Protein AF-A0A0L0UY61-F1 (afdb_monomer_lite)

Foldseek 3Di:
DVVVVVVVVVVVVVVVLVVVPVVVLCLVLLDQPLDVVGDGDRDDPVRLQVLLVVLLVVCVVLLVLVQLVLCVLQVDNLCVVVVPPDDVLLVSLLSVLLVLQLVCLVNLPDPPDDSVLSNVSSVVSNVLSVCLQPLDPPDPDPDPVSVVSVVLSVVVVVCVVVVNPDGLVNSVVSVVVSCVVCLCSSPVDVVSSPDDCDPVVSSSSSSCSSVCVVVVSVVSVVVVVVVVVVVVVVVVD

pLDDT: mean 72.19, std 19.21, range [26.91, 94.88]

Sequence (237 aa):
GSTNKITKLIKTLHEVMTHMDWYRTNTLISGTFTAPDGNPKKLSSIQRNSLWLHKKKIFLNNVSTWYKYWKYQTGCDLEKFSTINLPPEFEEIFSLFVFYAEMIITVLGDPNEDHHEYVKKLKRAIELFEELVNHNSAGNSAENGKNEVGEMKAVLEENIRKGRAPRSEFLWRILQFWIGEERKNLWPNETVGRLNVNDHFKGLFNSIFSFSIENLTESYKSIMRERENLTTTRLKN

Secondary structure (DSSP, 8-state):
--HHHHHHHHHHHHHHHHSS-HHHHHHHHTT-EE-TT--EEPPPHHHHHHHHHHHHHHHHTTHHHHHHHHHHHH---TTHHHHS---HHHHHHHHHHHHHHHHHHHHHS-TT--HHHHHHHHHHHHHHHHHHHH--TT-----HHHHHHHHHHHHHHHHHHTT--S-HHHHHHHHHHHHHHTHHHH--SHHHHT----HHHHHHHHHHHHHHHHHHHHHHHHHHHHHHHHHHHHT--

Organism: NCBI:txid1165861

Radius of gyration: 19.23 Å; chains: 1; bounding box: 60×46×51 Å

Structure (mmCIF, N/CA/C/O backbone):
data_AF-A0A0L0UY61-F1
#
_entry.id   AF-A0A0L0UY61-F1
#
loop_
_atom_site.group_PDB
_atom_site.id
_atom_site.type_symbol
_atom_site.label_atom_id
_atom_site.label_alt_id
_atom_site.label_comp_id
_atom_site.label_asym_id
_atom_site.label_entity_id
_atom_site.label_seq_id
_atom_site.pdbx_PDB_ins_code
_atom_site.Cartn_x
_atom_site.Cartn_y
_atom_site.Cartn_z
_atom_site.occupancy
_atom_site.B_iso_or_equiv
_atom_site.auth_seq_id
_atom_site.auth_comp_id
_atom_site.auth_asym_id
_atom_site.auth_atom_id
_atom_site.pdbx_PDB_model_num
ATOM 1 N N . GLY A 1 1 ? -19.469 -23.382 -5.639 1.00 34.94 1 GLY A N 1
ATOM 2 C CA . GLY A 1 1 ? -18.676 -23.331 -6.888 1.00 34.94 1 GLY A CA 1
ATOM 3 C C . GLY A 1 1 ? -17.733 -22.133 -7.040 1.00 34.94 1 GLY A C 1
ATOM 4 O O . GLY A 1 1 ? -16.878 -22.195 -7.910 1.00 34.94 1 GLY A O 1
ATOM 5 N N . SER A 1 2 ? -17.839 -21.062 -6.234 1.00 31.17 2 SER A N 1
ATOM 6 C CA . SER A 1 2 ? -16.981 -19.858 -6.350 1.00 31.17 2 SER A CA 1
ATOM 7 C C . SER A 1 2 ? -15.769 -19.861 -5.405 1.00 31.17 2 SER A C 1
ATOM 9 O O . SER A 1 2 ? -14.739 -19.273 -5.718 1.00 31.17 2 SER A O 1
ATOM 11 N N . THR A 1 3 ? -15.869 -20.569 -4.278 1.00 26.91 3 THR A N 1
ATOM 12 C CA . THR A 1 3 ? -14.793 -20.756 -3.293 1.00 26.91 3 THR A CA 1
ATOM 13 C C . THR A 1 3 ? -13.602 -21.500 -3.894 1.00 26.91 3 THR A C 1
ATOM 15 O O . THR A 1 3 ? -12.483 -21.029 -3.775 1.00 26.91 3 THR A O 1
ATOM 18 N N . ASN A 1 4 ? -13.836 -22.543 -4.698 1.00 31.92 4 ASN A N 1
ATOM 19 C CA . ASN A 1 4 ? -12.766 -23.308 -5.356 1.00 31.92 4 ASN A CA 1
ATOM 20 C C . ASN A 1 4 ? -11.892 -22.488 -6.327 1.00 31.92 4 ASN A C 1
ATOM 22 O O . ASN A 1 4 ? -10.734 -22.833 -6.533 1.00 31.92 4 ASN A O 1
ATOM 26 N N . LYS A 1 5 ? -12.412 -21.405 -6.926 1.00 33.97 5 LYS A N 1
ATOM 27 C CA . LYS A 1 5 ? -11.630 -20.541 -7.832 1.00 33.97 5 LYS A CA 1
ATOM 28 C C . LYS A 1 5 ? -10.788 -19.518 -7.071 1.00 33.97 5 LYS A C 1
ATOM 30 O O . LYS A 1 5 ? -9.660 -19.264 -7.469 1.00 33.97 5 LYS A O 1
ATOM 35 N N . ILE A 1 6 ? -11.306 -18.988 -5.962 1.00 33.56 6 ILE A N 1
ATOM 36 C CA . ILE A 1 6 ? -10.569 -18.074 -5.077 1.00 33.56 6 ILE A CA 1
ATOM 37 C C . ILE A 1 6 ? -9.485 -18.842 -4.322 1.00 33.56 6 ILE A C 1
ATOM 39 O O . ILE A 1 6 ? -8.351 -18.392 -4.289 1.00 33.56 6 ILE A O 1
ATOM 43 N N . THR 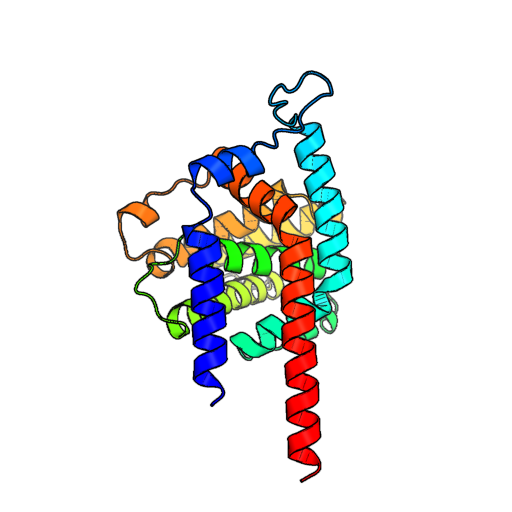A 1 7 ? -9.781 -20.043 -3.817 1.00 34.97 7 THR A N 1
ATOM 44 C CA . THR A 1 7 ? -8.771 -20.920 -3.211 1.00 34.97 7 THR A CA 1
ATOM 45 C C . THR A 1 7 ? -7.706 -21.316 -4.227 1.00 34.97 7 THR A C 1
ATOM 47 O O . THR A 1 7 ? -6.536 -21.346 -3.881 1.00 34.97 7 THR A O 1
ATOM 50 N N . LYS A 1 8 ? -8.071 -21.546 -5.497 1.00 35.62 8 LYS A N 1
ATOM 51 C CA . LYS A 1 8 ? -7.100 -21.798 -6.570 1.00 35.62 8 LYS A CA 1
ATOM 52 C C . LYS A 1 8 ? -6.270 -20.558 -6.902 1.00 35.62 8 LYS A C 1
ATOM 54 O O . LYS A 1 8 ? -5.081 -20.707 -7.094 1.00 35.62 8 LYS A O 1
ATOM 59 N N . LEU A 1 9 ? -6.847 -19.355 -6.899 1.00 36.81 9 LEU A N 1
ATOM 60 C CA . LEU A 1 9 ? -6.116 -18.101 -7.112 1.00 36.81 9 LEU A CA 1
ATOM 61 C C . LEU A 1 9 ? -5.176 -17.775 -5.944 1.00 36.81 9 LEU A C 1
ATOM 63 O O . LEU A 1 9 ? -4.038 -17.413 -6.187 1.00 36.81 9 LEU A O 1
ATOM 67 N N . ILE A 1 10 ? -5.617 -17.953 -4.697 1.00 39.00 10 ILE A N 1
ATOM 68 C CA . ILE A 1 10 ? -4.782 -17.815 -3.495 1.00 39.00 10 ILE A CA 1
ATOM 69 C C . ILE A 1 10 ? -3.687 -18.871 -3.511 1.00 39.00 10 ILE A C 1
ATOM 71 O O . ILE A 1 10 ? -2.545 -18.548 -3.236 1.00 39.00 10 ILE A O 1
ATOM 75 N N . LYS A 1 11 ? -4.002 -20.109 -3.901 1.00 38.75 11 LYS A N 1
ATOM 76 C CA . LYS A 1 11 ? -3.010 -21.170 -4.058 1.00 38.75 11 LYS A CA 1
ATOM 77 C C . LYS A 1 11 ? -2.042 -20.871 -5.197 1.00 38.75 11 LYS A C 1
ATOM 79 O O . LYS A 1 11 ? -0.869 -21.111 -5.019 1.00 38.75 11 LYS A O 1
ATOM 84 N N . THR A 1 12 ? -2.485 -20.279 -6.304 1.00 39.22 12 THR A N 1
ATOM 85 C CA . THR A 1 12 ? -1.622 -19.845 -7.411 1.00 39.22 12 THR A CA 1
ATOM 86 C C . THR A 1 12 ? -0.800 -18.614 -7.044 1.00 39.22 12 THR A C 1
ATOM 88 O O . THR A 1 12 ? 0.350 -18.543 -7.435 1.00 39.22 12 THR A O 1
ATOM 91 N N . LEU A 1 13 ? -1.321 -17.666 -6.264 1.00 39.75 13 LEU A N 1
ATOM 92 C CA . LEU A 1 13 ? -0.556 -16.533 -5.735 1.00 39.75 13 LEU A CA 1
ATOM 93 C C . LEU A 1 13 ? 0.450 -17.012 -4.691 1.00 39.75 13 LEU A C 1
ATOM 95 O O . LEU A 1 13 ? 1.603 -16.616 -4.744 1.00 39.75 13 LEU A O 1
ATOM 99 N N . HIS A 1 14 ? 0.052 -17.935 -3.820 1.00 38.44 14 HIS A N 1
ATOM 100 C CA . HIS A 1 14 ? 0.923 -18.607 -2.868 1.00 38.44 14 HIS A CA 1
ATOM 101 C C . HIS A 1 14 ? 1.969 -19.461 -3.587 1.00 38.44 14 HIS A C 1
ATOM 103 O O . HIS A 1 14 ? 3.126 -19.385 -3.220 1.00 38.44 14 HIS A O 1
ATOM 109 N N . GLU A 1 15 ? 1.626 -20.195 -4.648 1.00 38.41 15 GLU A N 1
ATOM 110 C CA . GLU A 1 15 ? 2.542 -20.961 -5.511 1.00 38.41 15 GLU A CA 1
ATOM 111 C C . GLU A 1 15 ? 3.462 -20.026 -6.301 1.00 38.41 15 GLU A C 1
ATOM 113 O O . GLU A 1 15 ? 4.643 -20.303 -6.403 1.00 38.41 15 GLU A O 1
ATOM 118 N N . VAL A 1 16 ? 2.987 -18.885 -6.804 1.00 39.12 16 VAL A N 1
ATOM 119 C CA . VAL A 1 16 ? 3.812 -17.861 -7.474 1.00 39.12 16 VAL A CA 1
ATOM 120 C C . VAL A 1 16 ? 4.735 -17.159 -6.476 1.00 39.12 16 VAL A C 1
ATOM 122 O O . VAL A 1 16 ? 5.860 -16.815 -6.825 1.00 39.12 16 VAL A O 1
ATOM 125 N N . MET A 1 17 ? 4.304 -16.987 -5.227 1.00 39.25 17 MET A N 1
ATOM 126 C CA . MET A 1 17 ? 5.094 -16.392 -4.148 1.00 39.25 17 MET A CA 1
ATOM 127 C C . MET A 1 17 ? 6.048 -17.381 -3.468 1.00 39.25 17 MET A C 1
ATOM 129 O O . MET A 1 17 ? 7.098 -16.970 -2.992 1.00 39.25 17 MET A O 1
ATOM 133 N N . THR A 1 18 ? 5.734 -18.677 -3.461 1.00 39.06 18 THR A N 1
ATOM 134 C CA . THR A 1 18 ? 6.613 -19.753 -2.966 1.00 39.06 18 THR A CA 1
ATOM 135 C C . THR A 1 18 ? 7.555 -20.268 -4.058 1.00 39.06 18 THR A C 1
ATOM 137 O O . THR A 1 18 ? 8.676 -20.661 -3.749 1.00 39.06 18 THR A O 1
ATOM 140 N N . HIS A 1 19 ? 7.169 -20.185 -5.339 1.00 35.56 19 HIS A N 1
ATOM 141 C CA . HIS A 1 19 ? 8.063 -20.331 -6.498 1.00 35.56 19 HIS A CA 1
ATOM 142 C C . HIS A 1 19 ? 8.787 -19.039 -6.882 1.00 35.56 19 HIS A C 1
ATOM 144 O O . HIS A 1 19 ? 9.680 -19.084 -7.737 1.00 35.56 19 HIS A O 1
ATOM 150 N N . MET A 1 20 ? 8.496 -17.914 -6.219 1.00 39.69 20 MET A N 1
ATOM 151 C CA . MET A 1 20 ? 9.481 -16.851 -6.031 1.00 39.69 20 MET A CA 1
ATOM 152 C C . MET A 1 20 ? 10.567 -17.405 -5.108 1.00 39.69 20 MET A C 1
ATOM 154 O O . MET A 1 20 ? 10.707 -17.031 -3.949 1.00 39.69 20 MET A O 1
ATOM 158 N N . ASP A 1 21 ? 11.338 -18.343 -5.657 1.00 37.66 21 ASP A N 1
ATOM 159 C CA . ASP A 1 21 ? 12.593 -18.823 -5.121 1.00 37.66 21 ASP A CA 1
ATOM 160 C C . ASP A 1 21 ? 13.368 -17.566 -4.744 1.00 37.66 21 ASP A C 1
ATOM 162 O O . ASP A 1 21 ? 13.689 -16.744 -5.599 1.00 37.66 21 ASP A O 1
ATOM 166 N N . TRP A 1 22 ? 13.509 -17.314 -3.445 1.00 39.31 22 TRP A N 1
ATOM 167 C CA . TRP A 1 22 ? 13.994 -16.039 -2.924 1.00 39.31 22 TRP A CA 1
ATOM 168 C C . TRP A 1 22 ? 15.368 -15.688 -3.507 1.00 39.31 22 TRP A C 1
ATOM 170 O O . TRP A 1 22 ? 15.691 -14.513 -3.668 1.00 39.31 22 TRP A O 1
ATOM 180 N N . TYR A 1 23 ? 16.135 -16.702 -3.926 1.00 33.50 23 TYR A N 1
ATOM 181 C CA . TYR A 1 23 ? 17.361 -16.556 -4.702 1.00 33.50 23 TYR A CA 1
ATOM 182 C C . TYR A 1 23 ? 17.103 -16.090 -6.141 1.00 33.50 23 TYR A C 1
ATOM 184 O O . TYR A 1 23 ? 17.683 -15.088 -6.559 1.00 33.50 23 TYR A O 1
ATOM 192 N N . ARG A 1 24 ? 16.198 -16.726 -6.897 1.00 33.00 24 ARG A N 1
ATOM 193 C CA . ARG A 1 24 ? 15.760 -16.247 -8.229 1.00 33.00 24 ARG A CA 1
ATOM 194 C C . ARG A 1 24 ? 15.078 -14.891 -8.180 1.00 33.00 24 ARG A C 1
ATOM 196 O O . ARG A 1 24 ? 15.260 -14.100 -9.092 1.00 33.00 24 ARG A O 1
ATOM 203 N N . THR A 1 25 ? 14.341 -14.607 -7.121 1.00 38.50 25 THR A N 1
ATOM 204 C CA . THR A 1 25 ? 13.632 -13.352 -6.899 1.00 38.50 25 THR A CA 1
ATOM 205 C C . THR A 1 25 ? 14.628 -12.273 -6.536 1.00 38.50 25 THR A C 1
ATOM 207 O O . THR A 1 25 ? 14.562 -11.227 -7.149 1.00 38.50 25 THR A O 1
ATOM 210 N N . ASN A 1 26 ? 15.641 -12.536 -5.699 1.00 36.00 26 ASN A N 1
ATOM 211 C CA . ASN A 1 26 ? 16.799 -11.648 -5.561 1.00 36.00 26 ASN A CA 1
ATOM 212 C C . ASN A 1 26 ? 17.557 -11.482 -6.880 1.00 36.00 26 ASN A C 1
ATOM 214 O O . ASN A 1 26 ? 18.034 -10.388 -7.135 1.00 36.00 26 ASN A O 1
ATOM 218 N N . THR A 1 27 ? 17.653 -12.504 -7.735 1.00 34.62 27 THR A N 1
ATOM 219 C CA . THR A 1 27 ? 18.316 -12.428 -9.056 1.00 34.62 27 THR A CA 1
ATOM 220 C C . THR A 1 27 ? 17.493 -11.606 -10.071 1.00 34.62 27 THR A C 1
ATOM 222 O O . THR A 1 27 ? 18.047 -10.828 -10.842 1.00 34.62 27 THR A O 1
ATOM 225 N N . LEU A 1 28 ? 16.160 -11.694 -10.010 1.00 35.38 28 LEU A N 1
ATOM 226 C CA . LEU A 1 28 ? 15.192 -10.916 -10.796 1.00 35.38 28 LEU A CA 1
ATOM 227 C C . LEU A 1 28 ? 15.060 -9.469 -10.280 1.00 35.38 28 LEU A C 1
ATOM 229 O O . LEU A 1 28 ? 15.050 -8.534 -11.072 1.00 35.38 28 LEU A O 1
ATOM 233 N N . ILE A 1 29 ? 15.042 -9.269 -8.958 1.00 39.22 29 ILE A N 1
ATOM 234 C CA . ILE A 1 29 ? 14.994 -7.978 -8.242 1.00 39.22 29 ILE A CA 1
ATOM 235 C C . ILE A 1 29 ? 16.327 -7.231 -8.333 1.00 39.22 29 ILE A C 1
ATOM 237 O O . ILE A 1 29 ? 16.344 -6.009 -8.476 1.00 39.22 29 ILE A O 1
ATOM 241 N N . SER A 1 30 ? 17.457 -7.940 -8.298 1.00 36.44 30 SER A N 1
ATOM 242 C CA . SER A 1 30 ? 18.767 -7.349 -8.604 1.00 36.44 30 SER A CA 1
ATOM 243 C C . SER A 1 30 ? 18.955 -7.067 -10.093 1.00 36.44 30 SER A C 1
ATOM 245 O O . SER A 1 30 ? 19.938 -6.414 -10.444 1.00 36.44 30 SER A O 1
ATOM 247 N N . GLY A 1 31 ? 17.987 -7.461 -10.931 1.00 37.81 31 GLY A N 1
ATOM 248 C CA . GLY A 1 31 ? 17.925 -7.126 -12.339 1.00 37.81 31 GLY A CA 1
ATOM 249 C C . GLY A 1 31 ? 19.197 -7.543 -13.047 1.00 37.81 31 GLY A C 1
ATOM 250 O O . GLY A 1 31 ? 20.037 -6.704 -13.350 1.00 37.81 31 GLY A O 1
ATOM 251 N N . THR A 1 32 ? 19.336 -8.823 -13.372 1.00 36.47 32 THR A N 1
ATOM 252 C CA . THR A 1 32 ? 20.222 -9.191 -14.473 1.00 36.47 32 THR A CA 1
ATOM 253 C C . THR A 1 32 ? 19.561 -8.735 -15.771 1.00 36.47 32 THR A C 1
ATOM 255 O O . THR A 1 32 ? 18.896 -9.509 -16.453 1.00 36.47 32 THR A O 1
ATOM 258 N N . PHE A 1 33 ? 19.732 -7.460 -16.125 1.00 43.19 33 PHE A N 1
ATOM 259 C CA . PHE A 1 33 ? 19.830 -7.136 -17.540 1.00 43.19 33 PHE A CA 1
ATOM 260 C C . PHE A 1 33 ? 21.052 -7.906 -18.028 1.00 43.19 33 PHE A C 1
ATOM 262 O O . PHE A 1 33 ? 22.174 -7.592 -17.624 1.00 43.19 33 PHE A O 1
ATOM 269 N N . THR A 1 34 ? 20.840 -8.953 -18.822 1.00 38.16 34 THR A N 1
ATOM 270 C CA . THR A 1 34 ? 21.918 -9.501 -19.632 1.00 38.16 34 THR A CA 1
ATOM 271 C C . THR A 1 34 ? 22.330 -8.379 -20.571 1.00 38.16 34 THR A C 1
ATOM 273 O O . THR A 1 34 ? 21.578 -7.964 -21.455 1.00 38.16 34 THR A O 1
ATOM 276 N N . ALA A 1 35 ? 23.513 -7.814 -20.336 1.00 39.62 35 ALA A N 1
ATOM 277 C CA . ALA A 1 35 ? 24.175 -7.059 -21.382 1.00 39.62 35 ALA A CA 1
ATOM 278 C C . ALA A 1 35 ? 24.390 -8.000 -22.592 1.00 39.62 35 ALA A C 1
ATOM 280 O O . ALA A 1 35 ? 24.260 -9.221 -22.454 1.00 39.62 35 ALA A O 1
ATOM 281 N N . PRO A 1 36 ? 24.692 -7.477 -23.791 1.00 43.59 36 PRO A N 1
ATOM 282 C CA . PRO A 1 36 ? 24.950 -8.314 -24.968 1.00 43.59 36 PRO A CA 1
ATOM 283 C C . PRO A 1 36 ? 26.030 -9.394 -24.748 1.00 43.59 36 PRO A C 1
ATOM 285 O O . PRO A 1 36 ? 26.122 -10.332 -25.529 1.00 43.59 36 PRO A O 1
ATOM 288 N N . ASP A 1 37 ? 26.827 -9.262 -23.683 1.00 49.84 37 ASP A N 1
ATOM 289 C CA . ASP A 1 37 ? 27.880 -10.174 -23.236 1.00 49.84 37 ASP A CA 1
ATOM 290 C C . ASP A 1 37 ? 27.417 -11.263 -22.238 1.00 49.84 37 ASP A C 1
ATOM 292 O O . ASP A 1 37 ? 28.227 -12.085 -21.818 1.00 49.84 37 ASP A O 1
ATOM 296 N N . GLY A 1 38 ? 26.138 -11.286 -21.845 1.00 43.28 38 GLY A N 1
ATOM 297 C CA . GLY A 1 38 ? 25.562 -12.302 -20.958 1.00 43.28 38 GLY A CA 1
ATOM 298 C C . GLY A 1 38 ? 25.811 -12.101 -19.457 1.00 43.28 38 GLY A C 1
ATOM 299 O O . GLY A 1 38 ? 25.374 -12.940 -18.669 1.00 43.28 38 GLY A O 1
ATOM 300 N N . ASN A 1 39 ? 26.449 -11.004 -19.026 1.00 42.81 39 ASN A N 1
ATOM 301 C CA . ASN A 1 39 ? 26.757 -10.795 -17.608 1.00 42.81 39 ASN A CA 1
ATOM 302 C C . ASN A 1 39 ? 25.619 -10.098 -16.823 1.00 42.81 39 ASN A C 1
ATOM 304 O O . ASN A 1 39 ? 25.061 -9.102 -17.295 1.00 42.81 39 ASN A O 1
ATOM 308 N N . PRO A 1 40 ? 25.310 -10.553 -15.587 1.00 48.94 40 PRO A N 1
ATOM 309 C CA . PRO A 1 40 ? 24.427 -9.882 -14.628 1.00 48.94 40 PRO A CA 1
ATOM 310 C C . PRO A 1 40 ? 24.810 -8.419 -14.349 1.00 48.94 40 PRO A C 1
ATOM 312 O O . PRO A 1 40 ? 25.681 -8.148 -13.519 1.00 48.94 40 PRO A O 1
ATOM 315 N N . LYS A 1 41 ? 24.148 -7.438 -14.977 1.00 52.72 41 LYS A N 1
ATOM 316 C CA . LYS A 1 41 ? 24.414 -6.024 -14.667 1.00 52.72 41 LYS A CA 1
ATOM 317 C C . LYS A 1 41 ? 23.460 -5.491 -13.600 1.00 52.72 41 LYS A C 1
ATOM 319 O O . LYS A 1 41 ? 22.360 -5.049 -13.911 1.00 52.72 41 LYS A O 1
ATOM 324 N N . LYS A 1 42 ? 23.921 -5.476 -12.345 1.00 60.12 42 LYS A N 1
ATOM 325 C CA . LYS A 1 42 ? 23.204 -4.869 -11.210 1.00 60.12 42 LYS A CA 1
ATOM 326 C C . LYS A 1 42 ? 22.810 -3.424 -11.538 1.00 60.12 42 LYS A C 1
ATOM 328 O O . LYS A 1 42 ? 23.677 -2.600 -11.839 1.00 60.12 42 LYS A O 1
ATOM 333 N N . LEU A 1 43 ? 21.517 -3.107 -11.445 1.00 65.06 43 LEU A N 1
ATOM 334 C CA . LEU A 1 43 ? 21.021 -1.747 -11.673 1.00 65.06 43 LEU A CA 1
ATOM 335 C C . LEU A 1 43 ? 21.655 -0.760 -10.683 1.00 65.06 43 LEU A C 1
ATOM 337 O O . LEU A 1 43 ? 21.691 -0.996 -9.469 1.00 65.06 43 LEU A O 1
ATOM 341 N N . SER A 1 44 ? 22.113 0.382 -11.193 1.00 75.69 44 SER A N 1
ATOM 342 C CA . SER A 1 44 ? 22.594 1.478 -10.353 1.00 75.69 44 SER A CA 1
ATOM 343 C C . SER A 1 44 ? 21.451 2.078 -9.524 1.00 75.69 44 SER A C 1
ATOM 345 O O . SER A 1 44 ? 20.268 1.906 -9.829 1.00 75.69 44 SER A O 1
ATOM 347 N N . SER A 1 45 ? 21.786 2.826 -8.467 1.00 70.00 45 SER A N 1
ATOM 348 C CA . SER A 1 45 ? 20.779 3.533 -7.657 1.00 70.00 45 SER A CA 1
ATOM 349 C C . SER A 1 45 ? 19.888 4.451 -8.509 1.00 70.00 45 SER A C 1
ATOM 351 O O . SER A 1 45 ? 18.668 4.452 -8.361 1.00 70.00 45 SER A O 1
ATOM 353 N N . ILE A 1 46 ? 20.490 5.148 -9.477 1.00 77.00 46 ILE A N 1
ATOM 354 C CA . ILE A 1 46 ? 19.794 6.047 -10.407 1.00 77.00 46 ILE A CA 1
ATOM 355 C C . ILE A 1 46 ? 18.803 5.268 -11.276 1.00 77.00 46 ILE A C 1
ATOM 357 O O . ILE A 1 46 ? 17.653 5.678 -11.417 1.00 77.00 46 ILE A O 1
ATOM 361 N N . GLN A 1 47 ? 19.224 4.125 -11.825 1.00 78.75 47 GLN A N 1
ATOM 362 C CA . GLN A 1 47 ? 18.361 3.293 -12.666 1.00 78.75 47 GLN A CA 1
ATOM 363 C C . GLN A 1 47 ? 17.191 2.706 -11.873 1.00 78.75 47 GLN A C 1
ATOM 365 O O . GLN A 1 47 ? 16.063 2.733 -12.355 1.00 78.75 47 GLN A O 1
ATOM 370 N N . ARG A 1 48 ? 17.432 2.236 -10.642 1.00 76.69 48 ARG A N 1
ATOM 371 C CA . ARG A 1 48 ? 16.364 1.735 -9.761 1.00 76.69 48 ARG A CA 1
ATOM 372 C C . ARG A 1 48 ? 15.352 2.824 -9.423 1.00 76.69 48 ARG A C 1
ATOM 374 O O . ARG A 1 48 ? 14.155 2.574 -9.491 1.00 76.69 48 ARG A O 1
ATOM 381 N N . ASN A 1 49 ? 15.816 4.037 -9.121 1.00 81.69 49 ASN A N 1
ATOM 382 C CA . ASN A 1 49 ? 14.923 5.162 -8.857 1.00 81.69 49 ASN A CA 1
ATOM 383 C C . ASN A 1 49 ? 14.121 5.570 -10.105 1.00 81.69 49 ASN A C 1
ATOM 385 O O . ASN A 1 49 ? 12.920 5.807 -10.022 1.00 81.69 49 ASN A O 1
ATOM 389 N N . SER A 1 50 ? 14.760 5.605 -11.278 1.00 85.56 50 SER A N 1
ATOM 390 C CA . SER A 1 50 ? 14.081 5.890 -12.548 1.00 85.56 50 SER A CA 1
ATOM 391 C C . SER A 1 50 ? 13.009 4.844 -12.871 1.00 85.56 50 SER A C 1
ATOM 393 O O . SER A 1 50 ? 11.886 5.207 -13.225 1.00 85.56 50 SER A O 1
ATOM 395 N N . LEU A 1 51 ? 13.319 3.560 -12.670 1.00 87.44 51 LEU A N 1
ATOM 396 C CA . LEU A 1 51 ? 12.359 2.473 -12.827 1.00 87.44 51 LEU A CA 1
ATOM 397 C C . LEU A 1 51 ? 11.190 2.622 -11.848 1.00 87.44 51 LEU A C 1
ATOM 399 O O . LEU A 1 51 ? 10.039 2.551 -12.269 1.00 87.44 51 LEU A O 1
ATOM 403 N N . TRP A 1 52 ? 11.467 2.898 -10.572 1.00 89.19 52 TRP A N 1
ATOM 404 C CA . TRP A 1 52 ? 10.427 3.114 -9.568 1.00 89.19 52 TRP A CA 1
ATOM 405 C C . TRP A 1 52 ? 9.497 4.273 -9.945 1.00 89.19 52 TRP A C 1
ATOM 407 O O . TRP A 1 52 ? 8.281 4.121 -9.883 1.00 89.19 52 TRP A O 1
ATOM 417 N N . LEU A 1 53 ? 10.038 5.404 -10.413 1.00 90.38 53 LEU A N 1
ATOM 418 C CA . LEU A 1 53 ? 9.239 6.551 -10.868 1.00 90.38 53 LEU A CA 1
ATOM 419 C C . LEU A 1 53 ? 8.360 6.209 -12.077 1.00 90.38 53 LEU A C 1
ATOM 421 O O . LEU A 1 53 ? 7.197 6.612 -12.133 1.00 90.38 53 LEU A O 1
ATOM 425 N N . HIS A 1 54 ? 8.895 5.449 -13.033 1.00 91.50 54 HIS A N 1
ATOM 426 C CA . HIS A 1 54 ? 8.130 4.980 -14.184 1.00 91.50 54 HIS A CA 1
ATOM 427 C C . HIS A 1 54 ? 6.978 4.060 -13.755 1.00 91.50 54 HIS A C 1
ATOM 429 O O . HIS A 1 54 ? 5.829 4.266 -14.148 1.00 91.50 54 HIS A O 1
ATOM 435 N N . LYS A 1 55 ? 7.266 3.093 -12.882 1.00 91.62 55 LYS A N 1
ATOM 436 C CA . LYS A 1 55 ? 6.296 2.115 -12.377 1.00 91.62 55 LYS A CA 1
ATOM 437 C C . LYS A 1 55 ? 5.259 2.756 -11.449 1.00 91.62 55 LYS A C 1
ATOM 439 O O . LYS A 1 55 ? 4.085 2.407 -11.531 1.00 91.62 55 LYS A O 1
ATOM 444 N N . LYS A 1 56 ? 5.644 3.782 -10.679 1.00 93.69 56 LYS A N 1
ATOM 445 C CA . LYS A 1 56 ? 4.728 4.667 -9.938 1.00 93.69 56 LYS A CA 1
ATOM 446 C C . LYS A 1 56 ? 3.687 5.281 -10.868 1.00 93.69 56 LYS A C 1
ATOM 448 O O . LYS A 1 56 ? 2.499 5.212 -10.578 1.00 93.69 56 LYS A O 1
ATOM 453 N N . LYS A 1 57 ? 4.111 5.858 -11.997 1.00 93.25 57 LYS A N 1
ATOM 454 C CA . LYS A 1 57 ? 3.181 6.467 -12.960 1.00 93.25 57 LYS A CA 1
ATOM 455 C C . LYS A 1 57 ? 2.180 5.444 -13.500 1.00 93.25 57 LYS A C 1
ATOM 457 O O . LYS A 1 57 ? 0.996 5.740 -13.610 1.00 93.25 57 LYS A O 1
ATOM 462 N N . ILE A 1 58 ? 2.647 4.236 -13.809 1.00 93.25 58 ILE A N 1
ATOM 463 C CA . ILE A 1 58 ? 1.783 3.156 -14.298 1.00 93.25 58 ILE A CA 1
ATOM 464 C C . ILE A 1 58 ? 0.776 2.726 -13.233 1.00 93.25 58 ILE A C 1
ATOM 466 O O . ILE A 1 58 ? -0.402 2.578 -13.549 1.00 93.25 58 ILE A O 1
ATOM 470 N N . PHE A 1 59 ? 1.212 2.578 -11.982 1.00 94.50 59 PHE A N 1
ATOM 471 C CA . PHE A 1 59 ? 0.321 2.296 -10.861 1.00 94.50 59 PHE A CA 1
ATOM 472 C C . PHE A 1 59 ? -0.778 3.352 -10.722 1.00 94.50 59 PHE A C 1
ATOM 474 O O . PHE A 1 59 ? -1.956 3.008 -10.748 1.00 94.50 59 PHE A O 1
ATOM 481 N N . LEU A 1 60 ? -0.396 4.631 -10.643 1.00 92.81 60 LEU A N 1
ATOM 482 C CA . LEU A 1 60 ? -1.333 5.738 -10.440 1.00 92.81 60 LEU A CA 1
ATOM 483 C C . LEU A 1 60 ? -2.343 5.852 -11.590 1.00 92.81 60 LEU A C 1
ATOM 485 O O . LEU A 1 60 ? -3.533 6.015 -11.347 1.00 92.81 60 LEU A O 1
ATOM 489 N N . ASN A 1 61 ? -1.912 5.631 -12.836 1.00 94.06 61 ASN A N 1
ATOM 490 C CA . ASN A 1 61 ? -2.812 5.582 -13.996 1.00 94.06 61 ASN A CA 1
ATOM 491 C C . ASN A 1 61 ? -3.858 4.451 -13.927 1.00 94.06 61 ASN A C 1
ATOM 493 O O . ASN A 1 61 ? -4.815 4.454 -14.697 1.00 94.06 61 ASN A O 1
ATOM 497 N N . ASN A 1 62 ? -3.665 3.462 -13.053 1.00 93.62 62 ASN A N 1
ATOM 498 C CA . ASN A 1 62 ? -4.553 2.314 -12.884 1.00 93.62 62 ASN A CA 1
ATOM 499 C C . ASN A 1 62 ? -5.116 2.207 -11.456 1.00 93.62 62 ASN A C 1
ATOM 501 O O . ASN A 1 62 ? -5.685 1.172 -11.102 1.00 93.62 62 ASN A O 1
ATOM 505 N N . VAL A 1 63 ? -4.981 3.257 -10.640 1.00 92.31 63 VAL A N 1
ATOM 506 C CA . VAL A 1 63 ? -5.309 3.227 -9.206 1.00 92.31 63 VAL A CA 1
ATOM 507 C C . VAL A 1 63 ? -6.775 2.893 -8.928 1.00 92.31 63 VAL A C 1
ATOM 509 O O . VAL A 1 63 ? -7.072 2.182 -7.975 1.00 92.31 63 VAL A O 1
ATOM 512 N N . SER A 1 64 ? -7.695 3.280 -9.813 1.00 90.62 64 SER A N 1
ATOM 513 C CA . SER A 1 64 ? -9.120 2.942 -9.688 1.00 90.62 64 SER A CA 1
ATOM 514 C C . SER A 1 64 ? -9.374 1.430 -9.673 1.00 90.62 64 SER A C 1
ATOM 516 O O . SER A 1 64 ? -10.250 0.948 -8.958 1.00 90.62 64 SER A O 1
ATOM 518 N N . THR A 1 65 ? -8.574 0.645 -10.406 1.00 90.69 65 THR A N 1
ATOM 519 C CA . THR A 1 65 ? -8.652 -0.826 -10.349 1.00 90.69 65 THR A CA 1
ATOM 520 C C . THR A 1 65 ? -8.275 -1.329 -8.958 1.00 90.69 65 THR A C 1
ATOM 522 O O . THR A 1 65 ? -8.932 -2.221 -8.421 1.00 90.69 65 THR A O 1
ATOM 525 N N . TRP A 1 66 ? -7.239 -0.735 -8.368 1.00 92.62 66 TRP A N 1
ATOM 526 C CA . TRP A 1 66 ? -6.764 -1.069 -7.030 1.00 92.62 66 TRP A CA 1
ATOM 527 C C . TRP A 1 66 ? -7.769 -0.670 -5.954 1.00 92.62 66 TRP A C 1
ATOM 529 O O . TRP A 1 66 ? -8.066 -1.479 -5.083 1.00 92.62 66 TRP A O 1
ATOM 539 N N . TYR A 1 67 ? -8.387 0.507 -6.058 1.00 92.56 67 TYR A N 1
ATOM 540 C CA . TYR A 1 67 ? -9.438 0.938 -5.134 1.00 92.56 67 TYR A CA 1
ATOM 541 C C . TYR A 1 67 ? -10.654 0.013 -5.178 1.00 92.56 67 TYR A C 1
ATOM 543 O O . TYR A 1 67 ? -11.134 -0.411 -4.127 1.00 92.56 67 TYR A O 1
ATOM 551 N N . LYS A 1 68 ? -11.107 -0.391 -6.373 1.00 90.19 68 LYS A N 1
ATOM 552 C CA . LYS A 1 68 ? -12.167 -1.402 -6.520 1.00 90.19 68 LYS A CA 1
ATOM 553 C C . LYS A 1 68 ? -11.791 -2.726 -5.857 1.00 90.19 68 LYS A C 1
ATOM 555 O O . LYS A 1 68 ? -12.607 -3.314 -5.149 1.00 90.19 68 LYS A O 1
ATOM 560 N N . TYR A 1 69 ? -10.559 -3.186 -6.069 1.00 90.62 69 TYR A N 1
ATOM 561 C CA . TYR A 1 69 ? -10.049 -4.402 -5.444 1.00 90.62 69 TYR A CA 1
ATOM 562 C C . TYR A 1 69 ? -10.008 -4.280 -3.912 1.00 90.62 69 TYR A C 1
ATOM 564 O O . TYR A 1 69 ? -10.571 -5.128 -3.226 1.00 90.62 69 TYR A O 1
ATOM 572 N N . TRP A 1 70 ? -9.435 -3.215 -3.354 1.00 91.88 70 TRP A N 1
ATOM 573 C CA . TRP A 1 70 ? -9.363 -3.017 -1.903 1.00 91.88 70 TRP A CA 1
ATOM 574 C C . TRP A 1 70 ? -10.733 -2.829 -1.263 1.00 91.88 70 TRP A C 1
ATOM 576 O O . TRP A 1 70 ? -10.973 -3.376 -0.188 1.00 91.88 70 TRP A O 1
ATOM 586 N N . LYS A 1 71 ? -11.665 -2.153 -1.939 1.00 91.44 71 LYS A N 1
ATOM 587 C CA . LYS A 1 71 ? -13.071 -2.081 -1.527 1.00 91.44 71 LYS A CA 1
ATOM 588 C C . LYS A 1 71 ? -13.713 -3.460 -1.519 1.00 91.44 71 LYS A C 1
ATOM 590 O O . LYS A 1 71 ? -14.454 -3.779 -0.598 1.00 91.44 71 LYS A O 1
ATOM 595 N N . TYR A 1 72 ? -13.398 -4.307 -2.495 1.00 87.31 72 TYR A N 1
ATOM 596 C CA . TYR A 1 72 ? -13.872 -5.686 -2.506 1.00 87.31 72 TYR A CA 1
ATOM 597 C C . TYR A 1 72 ? -13.300 -6.519 -1.344 1.00 87.31 72 TYR A C 1
ATOM 599 O O . TYR A 1 72 ? -14.043 -7.285 -0.735 1.00 87.31 72 TYR A O 1
ATOM 607 N N . GLN A 1 73 ? -12.013 -6.364 -1.017 1.00 85.56 73 GLN A N 1
ATOM 608 C CA . GLN A 1 73 ? -11.375 -7.114 0.075 1.00 85.56 73 GLN A CA 1
ATOM 609 C C . GLN A 1 73 ? -11.819 -6.635 1.460 1.00 85.56 73 GLN A C 1
ATOM 611 O O . GLN A 1 73 ? -12.119 -7.429 2.346 1.00 85.56 73 GLN A O 1
ATOM 616 N N . THR A 1 74 ? -11.844 -5.320 1.662 1.00 87.62 74 THR A N 1
ATOM 617 C CA . THR A 1 74 ? -12.005 -4.714 2.989 1.00 87.62 74 THR A CA 1
ATOM 618 C C . THR A 1 74 ? -13.420 -4.1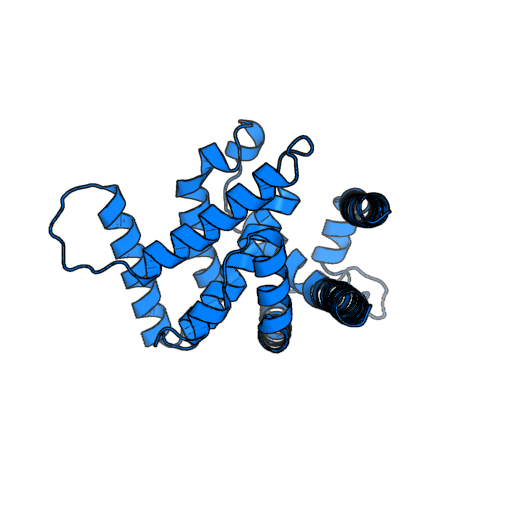86 3.233 1.00 87.62 74 THR A C 1
ATOM 620 O O . THR A 1 74 ? -13.857 -4.079 4.377 1.00 87.62 74 THR A O 1
ATOM 623 N N . GLY A 1 75 ? -14.166 -3.854 2.184 1.00 88.56 75 GLY A N 1
ATOM 624 C CA . GLY A 1 75 ? -15.403 -3.080 2.283 1.00 88.56 75 GLY A CA 1
ATOM 625 C C . GLY A 1 75 ? -15.180 -1.578 2.496 1.00 88.56 75 GLY A C 1
ATOM 626 O O . GLY A 1 75 ? -16.154 -0.831 2.501 1.00 88.56 75 GLY A O 1
ATOM 627 N N . CYS A 1 76 ? -13.934 -1.113 2.652 1.00 86.88 76 CYS A N 1
ATOM 628 C CA . CYS A 1 76 ? -13.630 0.308 2.787 1.00 86.88 76 CYS A CA 1
ATOM 629 C C . CYS A 1 76 ? -13.727 0.992 1.423 1.00 86.88 76 CYS A C 1
ATOM 631 O O . CYS A 1 76 ? -13.082 0.578 0.459 1.00 86.88 76 CYS A O 1
ATOM 633 N N . ASP A 1 77 ? -14.532 2.050 1.337 1.00 86.44 77 ASP A N 1
ATOM 634 C CA . ASP A 1 77 ? -14.656 2.824 0.109 1.00 86.44 77 ASP A CA 1
ATOM 635 C C . ASP A 1 77 ? -13.508 3.822 -0.011 1.00 86.44 77 ASP A C 1
ATOM 637 O O . ASP A 1 77 ? -13.538 4.887 0.600 1.00 86.44 77 ASP A O 1
ATOM 641 N N . LEU A 1 78 ? -12.473 3.453 -0.760 1.00 83.56 78 LEU A N 1
ATOM 642 C CA . LEU A 1 78 ? -11.260 4.259 -0.878 1.00 83.56 78 LEU A CA 1
ATOM 643 C C . LEU A 1 78 ? -11.377 5.383 -1.911 1.00 83.56 78 LEU A C 1
ATOM 645 O O . LEU A 1 78 ? -10.651 6.365 -1.808 1.00 83.56 78 LEU A O 1
ATOM 649 N N . GLU A 1 79 ? -12.351 5.314 -2.825 1.00 79.06 79 GLU A N 1
ATOM 650 C CA . GLU A 1 79 ? -12.661 6.419 -3.748 1.00 79.06 79 GLU A CA 1
ATOM 651 C C . GLU A 1 79 ? -13.136 7.675 -2.997 1.00 79.06 79 GLU A C 1
ATOM 653 O O . GLU A 1 79 ? -13.040 8.784 -3.519 1.00 79.06 79 GLU A O 1
ATOM 658 N N . LYS A 1 80 ? -13.569 7.541 -1.731 1.00 73.75 80 LYS A N 1
ATOM 659 C CA . LYS A 1 80 ? -13.910 8.690 -0.882 1.00 73.75 80 LYS A CA 1
ATOM 660 C C . LYS A 1 80 ? -12.724 9.641 -0.692 1.00 73.75 80 LYS A C 1
ATOM 662 O O . LYS A 1 80 ? -12.941 10.839 -0.543 1.00 73.75 80 LYS A O 1
ATOM 667 N N . PHE A 1 81 ? -11.484 9.150 -0.731 1.00 65.62 81 PHE A N 1
ATOM 668 C CA . PHE A 1 81 ? -10.301 10.004 -0.596 1.00 65.62 81 PHE A CA 1
ATOM 669 C C . PHE A 1 81 ? -10.133 10.976 -1.761 1.00 65.62 81 PHE A C 1
ATOM 671 O O . PHE A 1 81 ? -9.662 12.085 -1.536 1.00 65.62 81 PHE A O 1
ATOM 678 N N . SER A 1 82 ? -10.600 10.610 -2.955 1.00 60.06 82 SER A N 1
ATOM 679 C CA . SER A 1 82 ? -10.672 11.504 -4.114 1.00 60.06 82 SER A CA 1
ATOM 680 C C . SER A 1 82 ? -11.792 12.553 -3.974 1.00 60.06 82 SER A C 1
ATOM 682 O O . SER A 1 82 ? -11.807 13.546 -4.695 1.00 60.06 82 SER A O 1
ATOM 684 N N . THR A 1 83 ? -12.757 12.335 -3.067 1.00 57.62 83 THR A N 1
ATOM 685 C CA . THR A 1 83 ? -13.899 13.245 -2.823 1.00 57.62 83 THR A CA 1
ATOM 686 C C . THR A 1 83 ? -13.687 14.202 -1.652 1.00 57.62 83 THR A C 1
ATOM 688 O O . THR A 1 83 ? -14.349 15.237 -1.567 1.00 57.62 83 THR A O 1
ATOM 691 N N . ILE A 1 84 ? -12.770 13.875 -0.742 1.00 63.22 84 ILE A N 1
ATOM 692 C CA . ILE A 1 84 ? -12.312 14.802 0.290 1.00 63.22 84 ILE A CA 1
ATOM 693 C C . ILE A 1 84 ? -11.384 15.790 -0.427 1.00 63.22 84 ILE A C 1
ATOM 695 O O . ILE A 1 84 ? -10.549 15.360 -1.212 1.00 63.22 84 ILE A O 1
ATOM 699 N N . ASN A 1 85 ? -11.530 17.100 -0.189 1.00 64.06 85 ASN A N 1
ATOM 700 C CA . ASN A 1 85 ? -10.720 18.172 -0.801 1.00 64.06 85 ASN A CA 1
ATOM 701 C C . ASN A 1 85 ? -9.241 18.145 -0.342 1.00 64.06 85 ASN A C 1
ATOM 703 O O . ASN A 1 85 ? -8.700 19.150 0.122 1.00 64.06 85 ASN A O 1
ATOM 707 N N . LEU A 1 86 ? -8.593 16.987 -0.410 1.00 72.31 86 LEU A N 1
ATOM 708 C CA . LEU A 1 86 ? -7.177 16.813 -0.161 1.00 72.31 86 LEU A CA 1
ATOM 709 C C . LEU A 1 86 ? -6.394 17.205 -1.417 1.00 72.31 86 LEU A C 1
ATOM 711 O O . LEU A 1 86 ? -6.873 17.004 -2.534 1.00 72.31 86 LEU A O 1
ATOM 715 N N . PRO A 1 87 ? -5.176 17.744 -1.259 1.00 76.50 87 PRO A N 1
ATOM 716 C CA . PRO A 1 87 ? -4.272 17.921 -2.384 1.00 76.50 87 PRO A CA 1
ATOM 717 C C . PRO A 1 87 ? -4.049 16.587 -3.125 1.00 76.50 87 PRO A C 1
ATOM 719 O O . PRO A 1 87 ? -3.910 15.558 -2.456 1.00 76.50 87 PRO A O 1
ATOM 722 N N . PRO A 1 88 ? -3.956 16.574 -4.469 1.00 80.75 88 PRO A N 1
ATOM 723 C CA . PRO A 1 88 ? -3.734 15.351 -5.251 1.00 80.75 88 PRO A CA 1
ATOM 724 C C . PRO A 1 88 ? -2.523 14.528 -4.787 1.00 80.75 88 PRO A C 1
ATOM 726 O O . PRO A 1 88 ? -2.510 13.302 -4.874 1.00 80.75 88 PRO A O 1
ATOM 729 N N . GLU A 1 89 ? -1.504 15.183 -4.229 1.00 83.25 89 GLU A N 1
ATOM 730 C CA . GLU A 1 89 ? -0.325 14.524 -3.680 1.00 83.25 89 GLU A CA 1
ATOM 731 C C . GLU A 1 89 ? -0.666 13.589 -2.512 1.00 83.25 89 GLU A C 1
ATOM 733 O O . GLU A 1 89 ? -0.033 12.541 -2.373 1.00 83.25 89 GLU A O 1
ATOM 738 N N . PHE A 1 90 ? -1.666 13.925 -1.688 1.00 81.62 90 PHE A N 1
ATOM 739 C CA . PHE A 1 90 ? -2.136 13.039 -0.620 1.00 81.62 90 PHE A CA 1
ATOM 740 C C . PHE A 1 90 ? -2.774 11.778 -1.186 1.00 81.62 90 PHE A C 1
ATOM 742 O O . PHE A 1 90 ? -2.512 10.697 -0.667 1.00 81.62 90 PHE A O 1
ATOM 749 N N . GLU A 1 91 ? -3.563 11.896 -2.253 1.00 84.44 91 GLU A N 1
ATOM 750 C CA . GLU A 1 91 ? -4.183 10.750 -2.921 1.00 84.44 91 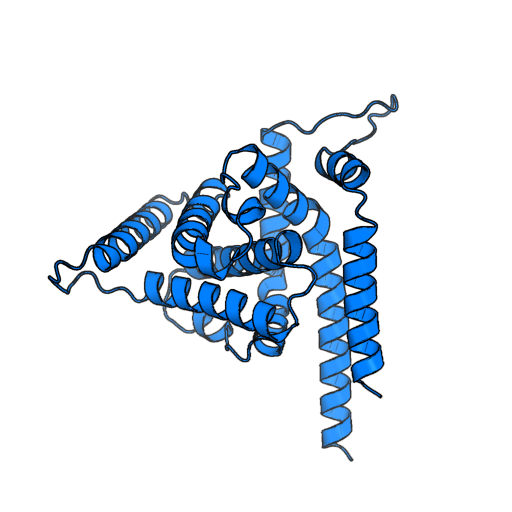GLU A CA 1
ATOM 751 C C . GLU A 1 91 ? -3.118 9.824 -3.531 1.00 84.44 91 GLU A C 1
ATOM 753 O O . GLU A 1 91 ? -3.163 8.602 -3.345 1.00 84.44 91 GLU A O 1
ATOM 758 N N . GLU A 1 92 ? -2.096 10.388 -4.185 1.00 88.50 92 GLU A N 1
ATOM 759 C CA . GLU A 1 92 ? -0.969 9.607 -4.708 1.00 88.50 92 GLU A CA 1
ATOM 760 C C . GLU A 1 92 ? -0.213 8.874 -3.590 1.00 88.50 92 GLU A C 1
ATOM 762 O O . GLU A 1 92 ? 0.094 7.682 -3.713 1.00 88.50 92 GLU A O 1
ATOM 767 N N . ILE A 1 93 ? 0.096 9.577 -2.493 1.00 89.00 93 ILE A N 1
ATOM 768 C CA . ILE A 1 93 ? 0.808 9.008 -1.343 1.00 89.00 93 ILE A CA 1
ATOM 769 C C . ILE A 1 93 ? -0.030 7.917 -0.682 1.00 89.00 93 ILE A C 1
ATOM 771 O O . ILE A 1 93 ? 0.501 6.842 -0.411 1.00 89.00 93 ILE A O 1
ATOM 775 N N . PHE A 1 94 ? -1.316 8.177 -0.452 1.00 90.56 94 PHE A N 1
ATOM 776 C CA . PHE A 1 94 ? -2.251 7.228 0.138 1.00 90.56 94 PHE A CA 1
ATOM 777 C C . PHE A 1 94 ? -2.292 5.932 -0.671 1.00 90.56 94 PHE A C 1
ATOM 779 O O . PHE A 1 94 ? -2.083 4.846 -0.136 1.00 90.56 94 PHE A O 1
ATOM 786 N N . SER A 1 95 ? -2.458 6.050 -1.987 1.00 92.44 95 SER A N 1
ATOM 787 C CA . SER A 1 95 ? -2.528 4.903 -2.893 1.00 92.44 95 SER A CA 1
ATOM 788 C C . SER A 1 95 ? -1.267 4.043 -2.833 1.00 92.44 95 SER A C 1
ATOM 790 O O . SER A 1 95 ? -1.340 2.818 -2.744 1.00 92.44 95 SER A O 1
ATOM 792 N N . LEU A 1 96 ? -0.094 4.681 -2.856 1.00 94.31 96 LEU A N 1
ATOM 793 C CA . LEU A 1 96 ? 1.183 3.978 -2.737 1.00 94.31 96 LEU A CA 1
ATOM 794 C C . LEU A 1 96 ? 1.361 3.350 -1.355 1.00 94.31 96 LEU A C 1
ATOM 796 O O . LEU A 1 96 ? 1.876 2.239 -1.255 1.00 94.31 96 LEU A O 1
ATOM 800 N N . PHE A 1 97 ? 0.938 4.042 -0.300 1.00 94.44 97 PHE A N 1
ATOM 801 C CA . PHE A 1 97 ? 1.002 3.548 1.068 1.00 94.44 97 PHE A CA 1
ATOM 802 C C . PHE A 1 97 ? 0.171 2.276 1.241 1.00 94.44 97 PHE A C 1
ATOM 804 O O . PHE A 1 97 ? 0.715 1.276 1.705 1.00 94.44 97 PHE A O 1
ATOM 811 N N . VAL A 1 98 ? -1.091 2.268 0.798 1.00 94.38 98 VAL A N 1
ATOM 812 C CA . VAL A 1 98 ? -1.964 1.086 0.903 1.00 94.38 98 VAL A CA 1
ATOM 813 C C . VAL A 1 98 ? -1.390 -0.086 0.109 1.00 94.38 98 VAL A C 1
ATOM 815 O O . VAL A 1 98 ? -1.339 -1.203 0.622 1.00 94.38 98 VAL A O 1
ATOM 818 N N . PHE A 1 99 ? -0.868 0.164 -1.097 1.00 94.75 99 PHE A N 1
ATOM 819 C CA . PHE A 1 99 ? -0.205 -0.879 -1.881 1.00 94.75 99 PHE A CA 1
ATOM 820 C C . PHE A 1 99 ? 1.004 -1.471 -1.148 1.00 94.75 99 PHE A C 1
ATOM 822 O O . PHE A 1 99 ? 1.164 -2.689 -1.073 1.00 94.75 99 PHE A O 1
ATOM 829 N N . TYR A 1 100 ? 1.879 -0.624 -0.604 1.00 94.88 100 TYR A N 1
ATOM 830 C CA . TYR A 1 100 ? 3.058 -1.100 0.115 1.00 94.88 100 TYR A CA 1
ATOM 831 C C . TYR A 1 100 ? 2.688 -1.819 1.411 1.00 94.88 100 TYR A C 1
ATOM 833 O O . TYR A 1 100 ? 3.323 -2.822 1.729 1.00 94.88 100 TYR A O 1
ATOM 841 N N . ALA A 1 101 ? 1.665 -1.353 2.129 1.00 93.69 101 ALA A N 1
ATOM 842 C CA . ALA A 1 101 ? 1.141 -2.029 3.308 1.00 93.69 101 ALA A CA 1
ATOM 843 C C . ALA A 1 101 ? 0.627 -3.430 2.950 1.00 93.69 101 ALA A C 1
ATOM 845 O O . ALA A 1 101 ? 1.055 -4.401 3.570 1.00 93.69 101 ALA A O 1
ATOM 846 N N . GLU A 1 102 ? -0.192 -3.562 1.898 1.00 91.94 102 GLU A N 1
ATOM 847 C CA . GLU A 1 102 ? -0.633 -4.866 1.388 1.00 91.94 102 GLU A CA 1
ATOM 848 C C . GLU A 1 102 ? 0.560 -5.761 1.040 1.00 91.94 102 GLU A C 1
ATOM 850 O O . GLU A 1 102 ? 0.608 -6.917 1.459 1.00 91.94 102 GLU A O 1
ATOM 855 N N . MET A 1 103 ? 1.543 -5.236 0.307 1.00 89.06 103 MET A N 1
ATOM 856 C CA . MET A 1 103 ? 2.735 -5.985 -0.088 1.00 89.06 103 MET A CA 1
ATOM 857 C C . MET A 1 103 ? 3.544 -6.453 1.133 1.00 89.06 103 MET A C 1
ATOM 859 O O . MET A 1 103 ? 3.994 -7.596 1.164 1.00 89.06 103 MET A O 1
ATOM 863 N N . ILE A 1 104 ? 3.705 -5.610 2.154 1.00 87.56 104 ILE A N 1
ATOM 864 C CA . ILE A 1 104 ? 4.395 -5.954 3.406 1.00 87.56 104 ILE A CA 1
ATOM 865 C C . ILE A 1 104 ? 3.627 -7.033 4.172 1.00 87.56 104 ILE A C 1
ATOM 867 O O . ILE A 1 104 ? 4.235 -8.025 4.567 1.00 87.56 104 ILE A O 1
ATOM 871 N N . ILE A 1 105 ? 2.308 -6.881 4.337 1.00 85.88 105 ILE A N 1
ATOM 872 C CA . ILE A 1 105 ? 1.448 -7.880 4.993 1.00 85.88 105 ILE A CA 1
ATOM 873 C C . ILE A 1 105 ? 1.530 -9.213 4.249 1.00 85.88 105 ILE A C 1
ATOM 875 O O . ILE A 1 105 ? 1.634 -10.262 4.866 1.00 85.88 105 ILE A O 1
ATOM 879 N N . THR A 1 106 ? 1.525 -9.179 2.920 1.00 84.62 106 THR A N 1
ATOM 880 C CA . THR A 1 106 ? 1.502 -10.383 2.084 1.00 84.62 106 THR A CA 1
ATOM 881 C C . THR A 1 106 ? 2.848 -11.112 2.090 1.00 84.62 106 THR A C 1
ATOM 883 O O . THR A 1 106 ? 2.884 -12.337 2.119 1.00 84.62 106 THR A O 1
ATOM 886 N N . VAL A 1 107 ? 3.968 -10.380 2.084 1.00 81.06 107 VAL A N 1
ATOM 887 C CA . VAL A 1 107 ? 5.322 -10.966 2.061 1.00 81.06 107 VAL A CA 1
ATOM 888 C C . VAL A 1 107 ? 5.799 -11.392 3.453 1.00 81.06 107 VAL A C 1
ATOM 890 O O . VAL A 1 107 ? 6.551 -12.357 3.560 1.00 81.06 107 VAL A O 1
ATOM 893 N N . LEU A 1 108 ? 5.404 -10.672 4.509 1.00 77.50 108 LEU A N 1
ATOM 894 C CA . LEU A 1 108 ? 5.869 -10.907 5.885 1.00 77.50 108 LEU A CA 1
ATOM 895 C C . LEU A 1 108 ? 4.797 -11.472 6.823 1.00 77.50 108 LEU A C 1
AT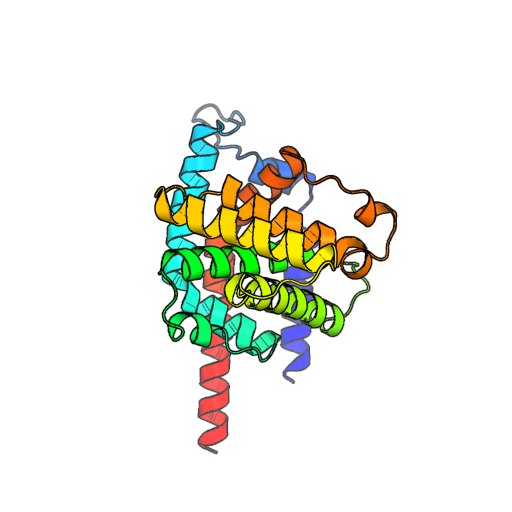OM 897 O O . LEU A 1 108 ? 5.085 -11.674 8.002 1.00 77.50 108 LEU A O 1
ATOM 901 N N . GLY A 1 109 ? 3.573 -11.669 6.338 1.00 69.75 109 GLY A N 1
ATOM 902 C CA . GLY A 1 109 ? 2.482 -12.256 7.110 1.00 69.75 109 GLY A CA 1
ATOM 903 C C . GLY A 1 109 ? 2.777 -13.698 7.509 1.00 69.75 109 GLY A C 1
ATOM 904 O O . GLY A 1 109 ? 3.581 -14.387 6.873 1.00 69.75 109 GLY A O 1
ATOM 905 N N . ASP A 1 110 ? 2.133 -14.155 8.580 1.00 72.12 110 ASP A N 1
ATOM 906 C CA . ASP A 1 110 ? 2.249 -15.549 8.999 1.00 72.12 110 ASP A CA 1
ATOM 907 C C . ASP A 1 110 ? 1.545 -16.437 7.954 1.00 72.12 110 ASP A C 1
ATOM 909 O O . ASP A 1 110 ? 0.392 -16.172 7.614 1.00 72.12 110 ASP A O 1
ATOM 913 N N . PRO A 1 111 ? 2.182 -17.496 7.424 1.00 70.69 111 PRO A N 1
ATOM 914 C CA . PRO A 1 111 ? 1.540 -18.385 6.454 1.00 70.69 111 PRO A CA 1
ATOM 915 C C . PRO A 1 111 ? 0.301 -19.110 7.007 1.00 70.69 111 PRO A C 1
ATOM 917 O O . PRO A 1 111 ? -0.475 -19.657 6.225 1.00 70.69 111 PRO A O 1
ATOM 920 N N . ASN A 1 112 ? 0.126 -19.140 8.332 1.00 73.50 112 ASN A N 1
ATOM 921 C CA . ASN A 1 112 ? -1.036 -19.717 9.001 1.00 73.50 112 ASN A CA 1
ATOM 922 C C . ASN A 1 112 ? -2.159 -18.698 9.243 1.00 73.50 112 ASN A C 1
ATOM 924 O O . ASN A 1 112 ? -3.241 -19.095 9.677 1.00 73.50 112 ASN A O 1
ATOM 928 N N . GLU A 1 113 ? -1.922 -17.407 8.993 1.00 78.25 113 GLU A N 1
ATOM 929 C CA . GLU A 1 113 ? -2.977 -16.400 9.052 1.00 78.25 113 GLU A CA 1
ATOM 930 C C . GLU A 1 113 ? -3.971 -16.618 7.915 1.00 78.25 113 GLU A C 1
ATOM 932 O O . GLU A 1 113 ? -3.616 -16.848 6.755 1.00 78.25 113 GLU A O 1
ATOM 937 N N . ASP A 1 114 ? -5.252 -16.547 8.260 1.00 81.81 114 ASP A N 1
ATOM 938 C CA . ASP A 1 114 ? -6.307 -16.621 7.272 1.00 81.81 114 ASP A CA 1
ATOM 939 C C . ASP A 1 114 ? -6.526 -15.261 6.588 1.00 81.81 114 ASP A C 1
ATOM 941 O O . ASP A 1 114 ? -5.913 -14.230 6.886 1.00 81.81 114 ASP A O 1
ATOM 945 N N . HIS A 1 115 ? -7.450 -15.251 5.630 1.00 82.12 115 HIS A N 1
ATOM 946 C CA . HIS A 1 115 ? -7.795 -14.032 4.913 1.00 82.12 115 HIS A CA 1
ATOM 947 C C . HIS A 1 115 ? -8.386 -12.941 5.827 1.00 82.12 115 HIS A C 1
ATOM 949 O O . HIS A 1 115 ? -8.287 -11.758 5.503 1.00 82.12 115 HIS A O 1
ATOM 955 N N . HIS A 1 116 ? -8.992 -13.312 6.960 1.00 82.75 116 HIS A N 1
ATOM 956 C CA . HIS A 1 116 ? -9.583 -12.354 7.887 1.00 82.75 116 HIS A CA 1
ATOM 957 C C . HIS A 1 116 ? -8.505 -11.494 8.557 1.00 82.75 116 HIS A C 1
ATOM 959 O O . HIS A 1 116 ? -8.639 -10.268 8.578 1.00 82.75 116 HIS A O 1
ATOM 965 N N . GLU A 1 117 ? -7.408 -12.101 9.018 1.00 84.44 117 GLU A N 1
ATOM 966 C CA . GLU A 1 117 ? -6.285 -11.359 9.608 1.00 84.44 117 GLU A CA 1
ATOM 967 C C . GLU A 1 117 ? -5.579 -10.458 8.582 1.00 84.44 117 GLU A C 1
ATOM 969 O O . GLU A 1 117 ? -5.277 -9.300 8.883 1.00 84.44 117 GLU A O 1
ATOM 974 N N . TYR A 1 118 ? -5.416 -10.919 7.336 1.00 87.00 118 TYR A N 1
ATOM 975 C CA . TYR A 1 118 ? -4.941 -10.068 6.234 1.00 87.00 118 TYR A CA 1
ATOM 976 C C . TYR A 1 118 ? -5.819 -8.813 6.060 1.00 87.00 118 TYR A C 1
ATOM 978 O O . TYR A 1 118 ? -5.305 -7.690 6.042 1.00 87.00 118 TYR A O 1
ATOM 986 N N . VAL A 1 119 ? -7.147 -8.984 5.975 1.00 88.38 119 VAL A N 1
ATOM 987 C CA . VAL A 1 119 ? -8.087 -7.866 5.785 1.00 88.38 119 VAL A CA 1
ATOM 988 C C . VAL A 1 119 ? -8.026 -6.900 6.964 1.00 88.38 119 VAL A C 1
ATOM 990 O O . VAL A 1 119 ? -8.036 -5.686 6.764 1.00 88.38 119 VAL A O 1
ATOM 993 N N . LYS A 1 120 ? -7.946 -7.419 8.191 1.00 90.25 120 LYS A N 1
ATOM 994 C CA . LYS A 1 120 ? -7.857 -6.617 9.414 1.00 90.25 120 LYS A CA 1
ATOM 995 C C . LYS A 1 120 ? -6.595 -5.750 9.440 1.00 90.25 120 LYS A C 1
ATOM 997 O O . LYS A 1 120 ? -6.698 -4.551 9.692 1.00 90.25 120 LYS A O 1
ATOM 1002 N N . LYS A 1 121 ? -5.427 -6.314 9.113 1.00 89.75 121 LYS A N 1
ATOM 1003 C CA . LYS A 1 121 ? -4.159 -5.564 9.038 1.00 89.75 121 LYS A CA 1
ATOM 1004 C C . LYS A 1 121 ? -4.203 -4.473 7.968 1.00 89.75 121 LYS A C 1
ATOM 1006 O O . LYS A 1 121 ? -3.761 -3.351 8.212 1.00 89.75 121 LYS A O 1
ATOM 1011 N N . LEU A 1 122 ? -4.778 -4.775 6.802 1.00 92.19 122 LEU A N 1
ATOM 1012 C CA . LEU A 1 122 ? -4.906 -3.800 5.718 1.00 92.19 122 LEU A CA 1
ATOM 1013 C C . LEU A 1 122 ? -5.876 -2.664 6.077 1.00 92.19 122 LEU A C 1
ATOM 1015 O O . LEU A 1 122 ? -5.568 -1.500 5.827 1.00 92.19 122 LEU A O 1
ATOM 1019 N N . LYS A 1 123 ? -7.013 -2.977 6.714 1.00 92.81 123 LYS A N 1
ATOM 1020 C CA . LYS A 1 123 ? -7.940 -1.966 7.250 1.00 92.81 123 LYS A CA 1
ATOM 1021 C C . LYS A 1 123 ? -7.253 -1.043 8.237 1.00 92.81 123 LYS A C 1
ATOM 1023 O O . LYS A 1 123 ? -7.381 0.168 8.109 1.00 92.81 123 LYS A O 1
ATOM 1028 N N . ARG A 1 124 ? -6.475 -1.605 9.161 1.00 91.88 124 ARG A N 1
ATOM 1029 C CA . ARG A 1 124 ? -5.769 -0.803 10.155 1.00 91.88 124 ARG A CA 1
ATOM 1030 C C . ARG A 1 124 ? -4.745 0.140 9.521 1.00 91.88 124 ARG A C 1
ATOM 1032 O O . ARG A 1 124 ? -4.615 1.277 9.959 1.00 91.88 124 ARG A O 1
ATOM 1039 N N . ALA A 1 125 ? -4.063 -0.293 8.457 1.00 92.50 125 ALA A N 1
ATOM 1040 C CA . ALA A 1 125 ? -3.198 0.592 7.675 1.00 92.50 125 ALA A CA 1
ATOM 1041 C C . ALA A 1 125 ? -3.988 1.767 7.072 1.00 92.50 125 ALA A C 1
ATOM 1043 O O . ALA A 1 125 ? -3.584 2.919 7.222 1.00 92.50 125 ALA A O 1
ATOM 1044 N N . ILE A 1 126 ? -5.127 1.482 6.430 1.00 92.31 126 ILE A N 1
ATOM 1045 C CA . ILE A 1 126 ? -6.019 2.504 5.858 1.00 92.31 126 ILE A CA 1
ATOM 1046 C C . ILE A 1 126 ? -6.474 3.492 6.942 1.00 92.31 126 ILE A C 1
ATOM 1048 O O . ILE A 1 126 ? -6.335 4.697 6.754 1.00 92.31 126 ILE A O 1
ATOM 1052 N N . GLU A 1 127 ? -6.957 2.990 8.079 1.00 90.19 127 GLU A N 1
ATOM 1053 C CA . GLU A 1 127 ? -7.417 3.793 9.220 1.00 90.19 127 GLU A CA 1
ATOM 1054 C C . GLU A 1 127 ? -6.313 4.699 9.769 1.00 90.19 127 GLU A C 1
ATOM 1056 O O . GLU A 1 127 ? -6.549 5.885 9.972 1.00 90.19 127 GLU A O 1
ATOM 1061 N N . LEU A 1 128 ? -5.087 4.192 9.929 1.00 89.62 128 LEU A N 1
ATOM 1062 C CA . LEU A 1 128 ? -3.959 5.005 10.387 1.00 89.62 128 LEU A CA 1
ATOM 1063 C C . LEU A 1 128 ? -3.670 6.167 9.427 1.00 89.62 128 LEU A C 1
ATOM 1065 O O . LEU A 1 128 ? -3.371 7.278 9.864 1.00 89.62 128 LEU A O 1
ATOM 1069 N N . PHE A 1 129 ? -3.773 5.944 8.115 1.00 89.19 129 PHE A N 1
ATOM 1070 C CA . PHE A 1 129 ? -3.607 7.032 7.154 1.00 89.19 129 PHE A CA 1
ATOM 1071 C C . PHE A 1 129 ? -4.778 8.028 7.210 1.00 89.19 129 PHE A C 1
ATOM 1073 O O . PHE A 1 129 ? -4.560 9.234 7.104 1.00 89.19 129 PHE A O 1
ATOM 1080 N N . GLU A 1 130 ? -6.013 7.557 7.418 1.00 87.00 130 GLU A N 1
ATOM 1081 C CA . GLU A 1 130 ? -7.177 8.428 7.651 1.00 87.00 130 GLU A CA 1
ATOM 1082 C C . GLU A 1 130 ? -6.983 9.305 8.890 1.00 87.00 130 GLU A C 1
ATOM 1084 O O . GLU A 1 130 ? -7.220 10.512 8.832 1.00 87.00 130 GLU A O 1
ATOM 1089 N N . GLU A 1 131 ? -6.521 8.718 9.994 1.00 86.56 131 GLU A N 1
ATOM 1090 C CA . GLU A 1 131 ? -6.189 9.427 11.231 1.00 86.56 131 GLU A CA 1
ATOM 1091 C C . GLU A 1 131 ? -5.107 10.483 10.975 1.00 86.56 131 GLU A C 1
ATOM 1093 O O . GLU A 1 131 ? -5.277 11.642 11.356 1.00 86.56 131 GLU A O 1
ATOM 1098 N N . LEU A 1 132 ? -4.041 10.116 10.254 1.00 85.62 132 LEU A N 1
ATOM 1099 C CA . LEU A 1 132 ? -2.945 11.017 9.898 1.00 85.62 132 LEU A CA 1
ATOM 1100 C C . LEU A 1 132 ? -3.432 12.243 9.120 1.00 85.62 132 LEU A C 1
ATOM 1102 O O . LEU A 1 132 ? -3.019 13.363 9.406 1.00 85.62 132 LEU A O 1
ATOM 1106 N N . VAL A 1 133 ? -4.310 12.051 8.137 1.00 82.44 133 VAL A N 1
ATOM 1107 C CA . VAL A 1 133 ? -4.806 13.148 7.297 1.00 82.44 133 VAL A CA 1
ATOM 1108 C C . VAL A 1 133 ? -5.812 14.022 8.047 1.00 82.44 133 VAL A C 1
ATOM 1110 O O . VAL A 1 133 ? -5.759 15.252 7.954 1.00 82.44 133 VAL A O 1
ATOM 1113 N N . ASN A 1 134 ? -6.694 13.413 8.839 1.00 81.31 134 ASN A N 1
ATOM 1114 C CA . ASN A 1 134 ? -7.750 14.119 9.567 1.00 81.31 134 ASN A CA 1
ATOM 1115 C C . ASN A 1 134 ? -7.284 14.725 10.900 1.00 81.31 134 ASN A C 1
ATOM 1117 O O . ASN A 1 134 ? -8.054 15.434 11.549 1.00 81.31 134 ASN A O 1
ATOM 1121 N N . HIS A 1 135 ? -6.037 14.485 11.316 1.00 77.81 135 HIS A N 1
ATOM 1122 C CA . HIS A 1 135 ? -5.513 15.004 12.574 1.00 77.81 135 HIS A CA 1
ATOM 1123 C C . HIS A 1 135 ? -5.513 16.541 12.590 1.00 77.81 135 HIS A C 1
ATOM 1125 O O . HIS A 1 135 ? -4.744 17.188 11.877 1.00 77.81 135 HIS A O 1
ATOM 1131 N N . ASN A 1 136 ? -6.364 17.149 13.417 1.00 63.19 136 ASN A N 1
ATOM 1132 C CA . ASN A 1 136 ? -6.391 18.594 13.618 1.00 63.19 136 ASN A CA 1
ATOM 1133 C C . ASN A 1 136 ? -5.487 18.955 14.799 1.00 63.19 136 ASN A C 1
ATOM 1135 O O . ASN A 1 136 ? -5.798 18.639 15.944 1.00 63.19 136 ASN A O 1
ATOM 1139 N N . SER A 1 137 ? -4.399 19.677 14.533 1.00 54.94 137 SER A N 1
ATOM 1140 C CA . SER A 1 137 ? -3.389 20.096 15.521 1.00 54.94 137 SER A CA 1
ATOM 1141 C C . SER A 1 137 ? -3.904 21.068 16.601 1.00 54.94 137 SER A C 1
ATOM 1143 O O . SER A 1 137 ? -3.118 21.596 17.378 1.00 54.94 137 SER A O 1
ATOM 1145 N N . ALA A 1 138 ? -5.211 21.340 16.653 1.00 47.53 138 ALA A N 1
ATOM 1146 C CA . ALA A 1 138 ? -5.829 22.331 17.535 1.00 47.53 138 ALA A CA 1
ATOM 1147 C C . ALA A 1 138 ? -6.115 21.821 18.964 1.00 47.53 138 ALA A C 1
ATOM 1149 O O . ALA A 1 138 ? -6.583 22.585 19.806 1.00 47.53 138 ALA A O 1
ATOM 1150 N N . GLY A 1 139 ? -5.857 20.544 19.261 1.00 46.47 139 GLY A N 1
ATOM 1151 C CA . GLY A 1 139 ? -6.084 19.967 20.585 1.00 46.47 139 GLY A CA 1
ATOM 1152 C C . GLY A 1 139 ? -4.816 19.927 21.433 1.00 46.47 139 GLY A C 1
ATOM 1153 O O . GLY A 1 139 ? -4.007 19.020 21.271 1.00 46.47 139 GLY A O 1
ATOM 1154 N N . ASN A 1 140 ? -4.678 20.852 22.387 1.00 40.78 140 ASN A N 1
ATOM 1155 C CA . ASN A 1 140 ? -3.743 20.723 23.509 1.00 40.78 140 ASN A CA 1
ATOM 1156 C C . ASN A 1 140 ? -4.111 19.477 24.334 1.00 40.78 140 ASN A C 1
ATOM 1158 O O . ASN A 1 140 ? -4.935 19.553 25.245 1.00 40.78 140 ASN A O 1
ATOM 1162 N N . SER A 1 141 ? -3.536 18.317 24.028 1.00 43.62 141 SER A N 1
ATOM 1163 C CA . SER A 1 141 ? -3.656 17.140 24.885 1.00 43.62 141 SER A CA 1
ATOM 1164 C C . SER A 1 141 ? -2.331 16.393 24.913 1.00 43.62 141 SER A C 1
ATOM 1166 O O . SER A 1 141 ? -1.877 15.863 23.903 1.00 43.62 141 SER A O 1
ATOM 1168 N N . ALA A 1 142 ? -1.704 16.409 26.087 1.00 44.50 142 ALA A N 1
ATOM 1169 C CA . ALA A 1 142 ? -0.413 15.811 26.405 1.00 44.50 142 ALA A CA 1
ATOM 1170 C C . ALA A 1 142 ? -0.489 14.271 26.501 1.00 44.50 142 ALA A C 1
ATOM 1172 O O . ALA A 1 142 ? -0.122 13.681 27.513 1.00 44.50 142 ALA A O 1
ATOM 1173 N N . GLU A 1 143 ? -0.992 13.617 25.456 1.00 51.84 143 GLU A N 1
ATOM 1174 C CA . GLU A 1 143 ? -0.861 12.172 25.255 1.00 51.84 143 GLU A CA 1
ATOM 1175 C C . GLU A 1 143 ? 0.217 11.937 24.197 1.00 51.84 143 GLU A C 1
ATOM 1177 O O . GLU A 1 143 ? 0.047 12.323 23.041 1.00 51.84 143 GLU A O 1
ATOM 1182 N N . ASN A 1 144 ? 1.324 11.301 24.593 1.00 51.16 144 ASN A N 1
ATOM 1183 C CA . ASN A 1 144 ? 2.523 11.109 23.764 1.00 51.16 144 ASN A CA 1
ATOM 1184 C C . ASN A 1 144 ? 2.236 10.586 22.337 1.00 51.16 144 ASN A C 1
ATOM 1186 O O . ASN A 1 144 ? 2.915 11.004 21.407 1.00 51.16 144 ASN A O 1
ATOM 1190 N N . GLY A 1 145 ? 1.203 9.755 22.132 1.00 51.84 145 GLY A N 1
ATOM 1191 C CA . GLY A 1 145 ? 0.844 9.223 20.806 1.00 51.84 145 GLY A CA 1
ATOM 1192 C C . GLY A 1 145 ? 0.189 10.230 19.846 1.00 51.84 145 GLY A C 1
ATOM 1193 O O . GLY A 1 145 ? 0.395 10.151 18.638 1.00 51.84 145 GLY A O 1
ATOM 1194 N N . LYS A 1 146 ? -0.551 11.233 20.348 1.00 56.53 146 LYS A N 1
ATOM 1195 C CA . LYS A 1 146 ? -1.144 12.286 19.491 1.00 56.53 146 LYS A CA 1
ATOM 1196 C C . LYS A 1 146 ? -0.084 13.241 18.946 1.00 56.53 146 LYS A C 1
ATOM 1198 O O . LYS A 1 146 ? -0.261 13.817 17.874 1.00 56.53 146 LYS A O 1
ATOM 1203 N N . ASN A 1 147 ? 1.031 13.382 19.664 1.00 70.69 147 ASN A N 1
ATOM 1204 C CA . ASN A 1 147 ? 2.138 14.214 19.219 1.00 70.69 147 ASN A CA 1
ATOM 1205 C C . ASN A 1 147 ? 2.844 13.607 17.990 1.00 70.69 147 ASN A C 1
ATOM 1207 O O . ASN A 1 147 ? 3.102 14.324 17.030 1.00 70.69 147 ASN A O 1
ATOM 1211 N N . GLU A 1 148 ? 3.057 12.287 17.951 1.00 78.50 148 GLU A N 1
ATOM 1212 C CA . GLU A 1 148 ? 3.740 11.626 16.823 1.00 78.50 148 GLU A CA 1
ATOM 1213 C C . GLU A 1 148 ? 2.919 11.656 15.520 1.00 78.50 148 GLU A C 1
ATOM 1215 O O . GLU A 1 148 ? 3.462 11.932 14.447 1.00 78.50 148 GLU A O 1
ATOM 1220 N N . VAL A 1 149 ? 1.596 11.453 15.602 1.00 81.19 149 VAL A N 1
ATOM 1221 C CA . VAL A 1 149 ? 0.689 11.587 14.443 1.00 81.19 149 VAL A CA 1
ATOM 1222 C C . VAL A 1 149 ? 0.699 13.026 13.913 1.00 81.19 149 VAL A C 1
ATOM 1224 O O . VAL A 1 149 ? 0.813 13.245 12.704 1.00 81.19 149 VAL A O 1
ATOM 1227 N N . GLY A 1 150 ? 0.629 14.018 14.808 1.00 81.19 150 GLY A N 1
ATOM 1228 C CA . GLY A 1 150 ? 0.707 15.435 14.449 1.00 81.19 150 GLY A CA 1
ATOM 1229 C C . GLY A 1 150 ? 2.042 15.820 13.802 1.00 81.19 150 GLY A C 1
ATOM 1230 O O . GLY A 1 150 ? 2.058 16.515 12.784 1.00 81.19 150 GLY A O 1
ATOM 1231 N N . GLU A 1 151 ? 3.159 15.323 14.336 1.00 83.69 151 GLU A N 1
ATOM 1232 C CA . GLU A 1 151 ? 4.497 15.514 13.769 1.00 83.69 151 GLU A CA 1
ATOM 1233 C C . GLU A 1 151 ? 4.618 14.885 12.376 1.00 83.69 151 GLU A C 1
ATOM 1235 O O . GLU A 1 151 ? 5.109 15.528 11.442 1.00 83.69 151 GLU A O 1
ATOM 1240 N N . MET A 1 152 ? 4.120 13.657 12.192 1.00 85.81 152 MET A N 1
ATOM 1241 C CA . MET A 1 152 ? 4.123 12.993 10.888 1.00 85.81 152 MET A CA 1
ATOM 1242 C C . MET A 1 152 ? 3.268 13.754 9.868 1.00 85.81 152 MET A C 1
ATOM 1244 O O . MET A 1 152 ? 3.691 13.921 8.719 1.00 85.81 152 MET A O 1
ATOM 1248 N N . LYS A 1 153 ? 2.106 14.279 10.280 1.00 84.75 153 LYS A N 1
ATOM 1249 C CA . LYS A 1 153 ? 1.259 15.115 9.418 1.00 84.75 153 LYS A CA 1
ATOM 1250 C C . LYS A 1 153 ? 1.986 16.394 9.003 1.00 84.75 153 LYS A C 1
ATOM 1252 O O . LYS A 1 153 ? 2.027 16.707 7.815 1.00 84.75 153 LYS A O 1
ATOM 1257 N N . ALA A 1 154 ? 2.629 17.091 9.938 1.00 85.06 154 ALA A N 1
ATOM 1258 C CA . ALA A 1 154 ? 3.398 18.296 9.628 1.00 85.06 154 ALA A CA 1
ATOM 1259 C C . ALA A 1 154 ? 4.555 18.002 8.653 1.00 85.06 154 ALA A C 1
ATOM 1261 O O . ALA A 1 154 ? 4.806 18.761 7.714 1.00 85.06 154 ALA A O 1
ATOM 1262 N N . VAL A 1 155 ? 5.239 16.864 8.823 1.00 84.56 155 VAL A N 1
ATOM 1263 C CA . VAL A 1 155 ? 6.274 16.396 7.889 1.00 84.56 155 VAL A CA 1
ATOM 1264 C C . VAL A 1 155 ? 5.687 16.122 6.500 1.00 84.56 155 VAL A C 1
ATOM 1266 O O . VAL A 1 155 ? 6.336 16.432 5.496 1.00 84.56 155 VAL A O 1
ATOM 1269 N N . LEU A 1 156 ? 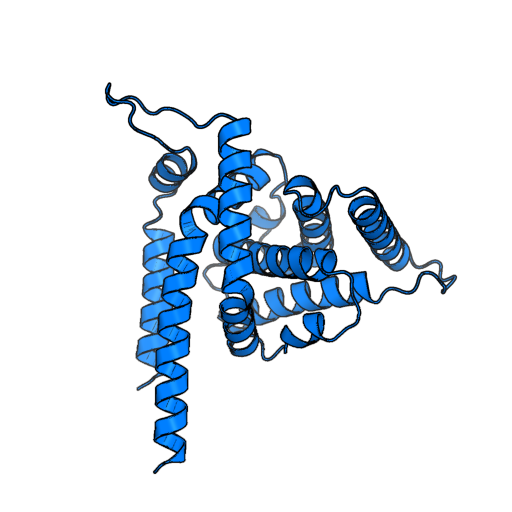4.482 15.559 6.425 1.00 83.00 156 LEU A N 1
ATOM 1270 C CA . LEU A 1 156 ? 3.767 15.283 5.181 1.00 83.00 156 LEU A CA 1
ATOM 1271 C C . LEU A 1 156 ? 3.386 16.565 4.437 1.00 83.00 156 LEU A C 1
ATOM 1273 O O . LEU A 1 156 ? 3.787 16.739 3.283 1.00 83.00 156 LEU A O 1
ATOM 1277 N N . GLU A 1 157 ? 2.727 17.496 5.116 1.00 84.75 157 GLU A N 1
ATOM 1278 C CA . GLU A 1 157 ? 2.337 18.793 4.557 1.00 84.75 157 GLU A CA 1
ATOM 1279 C C . GLU A 1 157 ? 3.554 19.593 4.073 1.00 84.75 157 GLU A C 1
ATOM 1281 O O . GLU A 1 157 ? 3.559 20.130 2.964 1.00 84.75 157 GLU A O 1
ATOM 1286 N N . GLU A 1 158 ? 4.639 19.608 4.849 1.00 84.88 158 GLU A N 1
ATOM 1287 C CA . GLU A 1 158 ? 5.855 20.337 4.496 1.00 84.88 158 GLU A CA 1
ATOM 1288 C C . GLU A 1 158 ? 6.569 19.750 3.266 1.00 84.88 158 GLU A C 1
ATOM 1290 O O . GLU A 1 158 ? 7.136 20.488 2.452 1.00 84.88 158 GLU A O 1
ATOM 1295 N N . ASN A 1 159 ? 6.559 18.423 3.095 1.00 82.25 159 ASN A N 1
ATOM 1296 C CA . ASN A 1 159 ? 7.146 17.789 1.911 1.00 82.25 159 ASN A CA 1
ATOM 1297 C C . ASN A 1 159 ? 6.305 18.016 0.653 1.00 82.25 159 ASN A C 1
ATOM 1299 O O . ASN A 1 159 ? 6.886 18.217 -0.418 1.00 82.25 159 ASN A O 1
ATOM 1303 N N . ILE A 1 160 ? 4.977 18.027 0.785 1.00 82.62 160 ILE A N 1
ATOM 1304 C CA . ILE A 1 16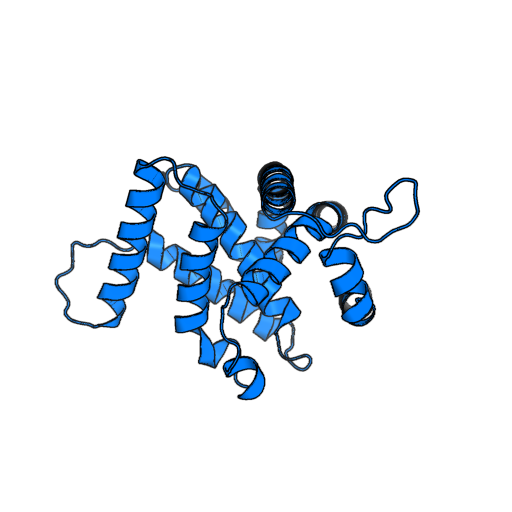0 ? 4.059 18.383 -0.304 1.00 82.62 160 ILE A CA 1
ATOM 1305 C C . ILE A 1 160 ? 4.281 19.841 -0.708 1.00 82.62 160 ILE A C 1
ATOM 1307 O O . ILE A 1 160 ? 4.591 20.109 -1.866 1.00 82.62 160 ILE A O 1
ATOM 1311 N N . ARG A 1 161 ? 4.278 20.772 0.255 1.00 83.06 161 ARG A N 1
ATOM 1312 C CA . ARG A 1 161 ? 4.526 22.206 0.017 1.00 83.06 161 ARG A CA 1
ATOM 1313 C C . ARG A 1 161 ? 5.856 22.472 -0.693 1.00 83.06 161 ARG A C 1
ATOM 1315 O O . ARG A 1 161 ? 5.965 23.390 -1.501 1.00 83.06 161 ARG A O 1
ATOM 1322 N N . LYS A 1 162 ? 6.886 21.674 -0.400 1.00 82.69 162 LYS A N 1
ATOM 1323 C CA . LYS A 1 162 ? 8.215 21.761 -1.030 1.00 82.69 162 LYS A CA 1
ATOM 1324 C C . LYS A 1 162 ? 8.322 21.039 -2.384 1.00 82.69 162 LYS A C 1
ATOM 1326 O O . LYS A 1 162 ? 9.424 20.996 -2.932 1.00 82.69 162 LYS A O 1
ATOM 1331 N N . GLY A 1 163 ? 7.252 20.424 -2.897 1.00 75.75 163 GLY A N 1
ATOM 1332 C CA . GLY A 1 163 ? 7.271 19.646 -4.144 1.00 75.75 163 GLY A CA 1
ATOM 1333 C C . GLY A 1 163 ? 8.170 18.405 -4.078 1.00 75.75 163 GLY A C 1
ATOM 1334 O O . GLY A 1 163 ? 8.731 17.963 -5.082 1.00 75.75 163 GLY A O 1
ATOM 1335 N N . ARG A 1 164 ? 8.395 17.866 -2.873 1.00 70.00 164 ARG A N 1
ATOM 1336 C CA . ARG A 1 164 ? 9.256 16.692 -2.637 1.00 70.00 164 ARG A CA 1
ATOM 1337 C C . ARG A 1 164 ? 8.472 15.381 -2.628 1.00 70.00 164 ARG A C 1
ATOM 1339 O O . ARG A 1 164 ? 9.092 14.321 -2.565 1.00 70.00 164 ARG A O 1
ATOM 1346 N N . ALA A 1 165 ? 7.147 15.445 -2.702 1.00 63.38 165 ALA A N 1
ATOM 1347 C CA . ALA A 1 165 ? 6.246 14.302 -2.691 1.00 63.38 165 ALA A CA 1
ATOM 1348 C C . ALA A 1 165 ? 5.636 14.015 -4.081 1.00 63.38 165 ALA A C 1
ATOM 1350 O O . ALA A 1 165 ? 5.510 14.941 -4.879 1.00 63.38 165 ALA A O 1
ATOM 1351 N N . PRO A 1 166 ? 5.256 12.752 -4.372 1.00 60.59 166 PRO A N 1
ATOM 1352 C CA . PRO A 1 166 ? 5.637 11.524 -3.671 1.00 60.59 166 PRO A CA 1
ATOM 1353 C C . PRO A 1 166 ? 6.965 10.977 -4.210 1.00 60.59 166 PRO A C 1
ATOM 1355 O O . PRO A 1 166 ? 7.051 10.529 -5.363 1.00 60.59 166 PRO A O 1
ATOM 1358 N N . ARG A 1 167 ? 7.991 10.976 -3.353 1.00 71.88 167 ARG A N 1
ATOM 1359 C CA . ARG A 1 167 ? 9.253 10.243 -3.544 1.00 71.88 167 ARG A CA 1
ATOM 1360 C C . ARG A 1 167 ? 9.279 9.003 -2.655 1.00 71.88 167 ARG A C 1
ATOM 1362 O O . ARG A 1 167 ? 8.622 8.971 -1.614 1.00 71.88 167 ARG A O 1
ATOM 1369 N N . SER A 1 168 ? 10.059 8.001 -3.051 1.00 73.12 168 SER A N 1
ATOM 1370 C CA . SER A 1 168 ? 10.138 6.720 -2.339 1.00 73.12 168 SER A CA 1
ATOM 1371 C C . SER A 1 168 ? 10.558 6.889 -0.874 1.00 73.12 168 SER A C 1
ATOM 1373 O O . SER A 1 168 ? 9.984 6.278 0.018 1.00 73.12 168 SER A O 1
ATOM 1375 N N . GLU A 1 169 ? 11.500 7.787 -0.601 1.00 76.50 169 GLU A N 1
ATOM 1376 C CA . GLU A 1 169 ? 12.020 8.080 0.732 1.00 76.50 169 GLU A CA 1
ATOM 1377 C C . GLU A 1 169 ? 10.929 8.618 1.654 1.00 76.50 169 GLU A C 1
ATOM 1379 O O . GLU A 1 169 ? 10.912 8.318 2.845 1.00 76.50 169 GLU A O 1
ATOM 1384 N N . PHE A 1 170 ? 10.016 9.404 1.088 1.00 80.50 170 PHE A N 1
ATOM 1385 C CA . PHE A 1 170 ? 8.910 9.993 1.816 1.00 80.50 170 PHE A CA 1
ATOM 1386 C C . PHE A 1 170 ? 7.825 8.951 2.124 1.00 80.50 170 PHE A C 1
ATOM 1388 O O . PHE A 1 170 ? 7.409 8.830 3.273 1.00 80.50 170 PHE A O 1
ATOM 1395 N N . LEU A 1 171 ? 7.462 8.122 1.140 1.00 88.44 171 LEU A N 1
ATOM 1396 C CA . LEU A 1 171 ? 6.582 6.965 1.340 1.00 88.44 171 LEU A CA 1
ATOM 1397 C C . LEU A 1 171 ? 7.096 6.057 2.471 1.00 88.44 171 LEU A C 1
ATOM 1399 O O . LEU A 1 171 ? 6.340 5.657 3.354 1.00 88.44 171 LEU A O 1
ATOM 1403 N N . TRP A 1 172 ? 8.405 5.791 2.491 1.00 90.56 172 TRP A N 1
ATOM 1404 C CA . TRP A 1 172 ? 9.023 4.957 3.519 1.00 90.56 172 TRP A CA 1
ATOM 1405 C C . TRP A 1 172 ? 8.991 5.557 4.923 1.00 90.56 172 TRP A C 1
ATOM 1407 O O . TRP A 1 172 ? 9.017 4.783 5.874 1.00 90.56 172 TRP A O 1
ATOM 1417 N N . ARG A 1 173 ? 8.895 6.883 5.086 1.00 87.44 173 ARG A N 1
ATOM 1418 C CA . ARG A 1 173 ? 8.700 7.486 6.417 1.00 87.44 173 ARG A CA 1
ATOM 1419 C C . ARG A 1 173 ? 7.337 7.122 6.998 1.00 87.44 173 ARG A C 1
ATOM 1421 O O . ARG A 1 173 ? 7.266 6.725 8.154 1.00 87.44 173 ARG A O 1
ATOM 1428 N N . ILE A 1 174 ? 6.287 7.191 6.181 1.00 88.56 174 ILE A N 1
ATOM 1429 C CA . ILE A 1 174 ? 4.921 6.849 6.601 1.00 88.56 174 ILE A CA 1
ATOM 1430 C C . ILE A 1 174 ? 4.805 5.340 6.844 1.00 88.56 174 ILE A C 1
ATOM 1432 O O . ILE A 1 174 ? 4.236 4.915 7.843 1.00 88.56 174 ILE A O 1
ATOM 1436 N N . LEU A 1 175 ? 5.413 4.518 5.982 1.00 91.62 175 LEU A N 1
ATOM 1437 C CA . LEU A 1 175 ? 5.461 3.068 6.190 1.00 91.62 175 LEU A CA 1
ATOM 1438 C C . LEU A 1 175 ? 6.219 2.693 7.464 1.00 91.62 175 LEU A C 1
ATOM 1440 O O . LEU A 1 175 ? 5.786 1.797 8.174 1.00 91.62 175 LEU A O 1
ATOM 1444 N N . GLN A 1 176 ? 7.335 3.363 7.770 1.00 90.12 176 GLN A N 1
ATOM 1445 C CA . GLN A 1 176 ? 8.078 3.136 9.013 1.00 90.12 176 GLN A CA 1
ATOM 1446 C C . GLN A 1 176 ? 7.251 3.501 10.246 1.00 90.12 176 GLN A C 1
ATOM 1448 O O . GLN A 1 176 ? 7.291 2.761 11.224 1.00 90.12 176 GLN A O 1
ATOM 1453 N N . PHE A 1 177 ? 6.495 4.597 10.178 1.00 88.44 177 PHE A N 1
ATOM 1454 C CA . PHE A 1 177 ? 5.567 4.994 11.232 1.00 88.44 177 PHE A CA 1
ATOM 1455 C C . PHE A 1 177 ? 4.477 3.935 11.447 1.00 88.44 177 PHE A C 1
ATOM 1457 O O . PHE A 1 177 ? 4.357 3.404 12.545 1.00 88.44 177 PHE A O 1
ATOM 1464 N N . TRP A 1 178 ? 3.786 3.518 10.382 1.00 90.75 178 TRP A N 1
ATOM 1465 C CA . TRP A 1 178 ? 2.779 2.453 10.456 1.00 90.75 178 TRP A CA 1
ATOM 1466 C C . TRP A 1 178 ? 3.348 1.118 10.965 1.00 90.75 178 TRP A C 1
ATOM 1468 O O . TRP A 1 178 ? 2.756 0.486 11.833 1.00 90.75 178 TRP A O 1
ATOM 1478 N N . ILE A 1 179 ? 4.521 0.701 10.475 1.00 88.12 179 ILE A N 1
ATOM 1479 C CA . ILE A 1 179 ? 5.208 -0.512 10.945 1.00 88.12 179 ILE A CA 1
ATOM 1480 C C . ILE A 1 179 ? 5.540 -0.420 12.440 1.00 88.12 179 ILE A C 1
ATOM 1482 O O . ILE A 1 179 ? 5.484 -1.433 13.136 1.00 88.12 179 ILE A O 1
ATOM 1486 N N . GLY A 1 180 ? 5.936 0.761 12.920 1.00 84.06 180 GLY A N 1
ATOM 1487 C CA . GLY A 1 180 ? 6.239 1.008 14.327 1.00 84.06 180 GLY A CA 1
ATOM 1488 C C . GLY A 1 180 ? 5.006 0.840 15.209 1.00 84.06 180 GLY A C 1
ATOM 1489 O O . GLY A 1 180 ? 5.039 0.033 16.140 1.00 84.06 180 GLY A O 1
ATOM 1490 N N . GLU A 1 181 ? 3.921 1.528 14.853 1.00 80.81 181 GLU A N 1
ATOM 1491 C CA . GLU A 1 181 ? 2.644 1.501 15.578 1.00 80.81 181 GLU A CA 1
ATOM 1492 C C . GLU A 1 181 ? 2.027 0.100 15.604 1.00 80.81 181 GLU A C 1
ATOM 1494 O O . GLU A 1 181 ? 1.585 -0.395 16.640 1.00 80.81 181 GLU A O 1
ATOM 1499 N N . GLU A 1 182 ? 2.067 -0.594 14.469 1.00 80.12 182 GLU A N 1
ATOM 1500 C CA . GLU A 1 182 ? 1.413 -1.887 14.312 1.00 80.12 182 GLU A CA 1
ATOM 1501 C C . GLU A 1 182 ? 2.358 -3.068 14.548 1.00 80.12 182 GLU A C 1
ATOM 1503 O O . GLU A 1 182 ? 1.974 -4.209 14.315 1.00 80.12 182 GLU A O 1
ATOM 1508 N N . ARG A 1 183 ? 3.586 -2.858 15.043 1.00 74.44 183 ARG A N 1
ATOM 1509 C CA . ARG A 1 183 ? 4.632 -3.900 15.091 1.00 74.44 183 ARG A CA 1
ATOM 1510 C C . ARG A 1 183 ? 4.174 -5.208 15.737 1.00 74.44 183 ARG A C 1
ATOM 1512 O O . ARG A 1 183 ? 4.446 -6.286 15.213 1.00 74.44 183 ARG A O 1
ATOM 1519 N N . LYS A 1 184 ? 3.481 -5.110 16.877 1.00 71.69 184 LYS A N 1
ATOM 1520 C CA . LYS A 1 184 ? 2.967 -6.269 17.629 1.00 71.69 184 LYS A CA 1
ATOM 1521 C C . LYS A 1 184 ? 1.761 -6.924 16.949 1.00 71.69 184 LYS A C 1
ATOM 1523 O O . LYS A 1 184 ? 1.587 -8.129 17.078 1.00 71.69 184 LYS A O 1
ATOM 1528 N N . ASN A 1 185 ? 0.959 -6.141 16.229 1.00 72.44 185 ASN A N 1
ATOM 1529 C CA . ASN A 1 185 ? -0.233 -6.613 15.523 1.00 72.44 185 ASN A CA 1
ATOM 1530 C C . ASN A 1 185 ? 0.122 -7.226 14.161 1.00 72.44 185 ASN A C 1
ATOM 1532 O O . ASN A 1 185 ? -0.485 -8.205 13.739 1.00 72.44 185 ASN A O 1
ATOM 1536 N N . LEU A 1 186 ? 1.122 -6.670 13.473 1.00 68.19 186 LEU A N 1
ATOM 1537 C CA . LEU A 1 186 ? 1.639 -7.171 12.205 1.00 68.19 186 LEU A CA 1
ATOM 1538 C C . LEU A 1 186 ? 2.389 -8.482 12.399 1.00 68.19 186 LEU A C 1
ATOM 1540 O O . LEU A 1 186 ? 2.211 -9.395 11.591 1.00 68.19 186 LEU A O 1
ATOM 1544 N N . TRP A 1 187 ? 3.195 -8.574 13.462 1.00 72.31 187 TRP A N 1
ATOM 1545 C CA . TRP A 1 187 ? 4.109 -9.689 13.689 1.00 72.31 187 TRP A CA 1
ATOM 1546 C C . TRP A 1 187 ? 4.064 -10.170 15.143 1.00 72.31 187 TRP A C 1
ATOM 1548 O O . TRP A 1 187 ? 4.943 -9.827 15.938 1.00 72.31 187 TRP A O 1
ATOM 1558 N N . PRO A 1 188 ? 3.083 -11.019 15.497 1.00 65.75 188 PRO A N 1
ATOM 1559 C CA . PRO A 1 188 ? 3.077 -11.682 16.800 1.00 65.75 188 PRO A CA 1
ATOM 1560 C C . PRO A 1 188 ? 4.280 -12.632 16.965 1.00 65.75 188 PRO A C 1
ATOM 1562 O O . PRO A 1 188 ? 4.691 -12.926 18.085 1.00 65.75 188 PRO A O 1
ATOM 1565 N N . ASN A 1 189 ? 4.885 -13.081 15.856 1.00 65.12 189 ASN A N 1
ATOM 1566 C CA . ASN A 1 189 ? 6.125 -13.852 15.862 1.00 65.12 189 ASN A CA 1
ATOM 1567 C C . ASN A 1 189 ? 7.348 -12.954 16.129 1.00 65.12 189 ASN A C 1
ATOM 1569 O O . ASN A 1 189 ? 7.667 -12.056 15.343 1.00 65.12 189 ASN A O 1
ATOM 1573 N N . GLU A 1 190 ? 8.098 -13.266 17.190 1.00 58.84 190 GLU A N 1
ATOM 1574 C CA . GLU A 1 190 ? 9.290 -12.518 17.605 1.00 58.84 190 GLU A CA 1
ATOM 1575 C C . GLU A 1 190 ? 10.373 -12.386 16.522 1.00 58.84 190 GLU A C 1
ATOM 1577 O O . GLU A 1 190 ? 11.118 -11.405 16.520 1.00 58.84 190 GLU A O 1
ATOM 1582 N N . THR A 1 191 ? 10.489 -13.347 15.600 1.00 59.28 191 THR A N 1
ATOM 1583 C CA . THR A 1 191 ? 11.533 -13.331 14.559 1.00 59.28 191 THR A CA 1
ATOM 1584 C C . THR A 1 191 ? 11.261 -12.246 13.522 1.00 59.28 191 THR A C 1
ATOM 1586 O O . THR A 1 191 ? 12.153 -11.463 13.194 1.00 59.28 191 THR A O 1
ATOM 1589 N N . VAL A 1 192 ? 10.016 -12.157 13.044 1.00 59.31 192 VAL A N 1
ATOM 1590 C CA . VAL A 1 192 ? 9.600 -11.125 12.081 1.00 59.31 192 VAL A CA 1
ATOM 1591 C C . VAL A 1 192 ? 9.510 -9.766 12.779 1.00 59.31 192 VAL A C 1
ATOM 1593 O O . VAL A 1 192 ? 9.966 -8.761 12.237 1.00 59.31 192 VAL A O 1
ATOM 1596 N N . GLY A 1 193 ? 9.072 -9.751 14.043 1.00 57.53 193 GLY A N 1
ATOM 1597 C CA . GLY A 1 193 ? 9.075 -8.562 14.892 1.00 57.53 193 GLY A CA 1
ATOM 1598 C C . GLY A 1 193 ? 10.459 -7.927 15.083 1.00 57.53 193 GLY A C 1
ATOM 1599 O O . GLY A 1 193 ? 10.535 -6.731 15.342 1.00 57.53 193 GLY A O 1
ATOM 1600 N N . ARG A 1 194 ? 11.566 -8.664 14.902 1.00 62.50 194 ARG A N 1
ATOM 1601 C CA . ARG A 1 194 ? 12.944 -8.130 14.975 1.00 62.50 194 ARG A CA 1
ATOM 1602 C C . ARG A 1 194 ? 13.458 -7.521 13.668 1.00 62.50 194 ARG A C 1
ATOM 1604 O O . ARG A 1 194 ? 14.552 -6.954 13.677 1.00 62.50 194 ARG A O 1
ATOM 1611 N N . LEU A 1 195 ? 12.711 -7.596 12.562 1.00 66.00 195 LEU A N 1
ATOM 1612 C CA . LEU A 1 195 ? 13.131 -6.987 11.298 1.00 66.00 195 LEU A CA 1
ATOM 1613 C C . LEU A 1 195 ? 13.308 -5.474 11.466 1.00 66.00 195 LEU A C 1
ATOM 1615 O O . LEU A 1 195 ? 12.452 -4.773 12.010 1.00 66.00 195 LEU A O 1
ATOM 1619 N N . ASN A 1 196 ? 14.455 -4.978 11.002 1.00 72.62 196 ASN A N 1
ATOM 1620 C CA . ASN A 1 196 ? 14.768 -3.557 10.984 1.00 72.62 196 ASN A CA 1
ATOM 1621 C C . ASN A 1 196 ? 14.468 -2.991 9.591 1.00 72.62 196 ASN A C 1
ATOM 1623 O O . ASN A 1 196 ? 14.956 -3.521 8.590 1.00 72.62 196 ASN A O 1
ATOM 1627 N N . VAL A 1 197 ? 13.718 -1.889 9.526 1.00 79.56 197 VAL A N 1
ATOM 1628 C CA . VAL A 1 197 ? 13.386 -1.192 8.274 1.00 79.56 197 VAL A CA 1
ATOM 1629 C C . VAL A 1 197 ? 14.593 -0.371 7.802 1.00 79.56 197 VAL A C 1
ATOM 1631 O O . VAL A 1 197 ? 14.609 0.860 7.864 1.00 79.56 197 VAL A O 1
ATOM 1634 N N . ASN A 1 198 ? 15.634 -1.073 7.358 1.00 79.25 198 ASN A N 1
ATOM 1635 C CA . ASN A 1 198 ? 16.874 -0.514 6.821 1.00 79.25 198 ASN A CA 1
ATOM 1636 C C . ASN A 1 198 ? 16.806 -0.337 5.289 1.00 79.25 198 ASN A C 1
ATOM 1638 O O . ASN A 1 198 ? 15.827 -0.708 4.643 1.00 79.25 198 ASN A O 1
ATOM 1642 N N . ASP A 1 199 ? 17.861 0.201 4.678 1.00 76.94 199 ASP A N 1
ATOM 1643 C CA . ASP A 1 199 ? 17.875 0.469 3.231 1.00 76.94 199 ASP A CA 1
ATOM 1644 C C . ASP A 1 199 ? 17.769 -0.792 2.362 1.00 76.94 199 ASP A C 1
ATOM 1646 O O . ASP A 1 199 ? 17.239 -0.730 1.251 1.00 76.94 199 ASP A O 1
ATOM 1650 N N . HIS A 1 200 ? 18.212 -1.950 2.862 1.00 75.44 200 HIS A N 1
ATOM 1651 C CA . HIS A 1 200 ? 18.050 -3.223 2.157 1.00 75.44 200 HIS A CA 1
ATOM 1652 C C . HIS A 1 200 ? 16.581 -3.643 2.120 1.00 75.44 200 HIS A C 1
ATOM 1654 O O . HIS A 1 200 ? 16.080 -4.002 1.056 1.00 75.44 200 HIS A O 1
ATOM 1660 N N . PHE A 1 201 ? 15.883 -3.525 3.252 1.00 78.81 201 PHE A N 1
ATOM 1661 C CA . PHE A 1 201 ? 14.444 -3.760 3.345 1.00 78.81 201 PHE A CA 1
ATOM 1662 C C . PHE A 1 201 ? 13.691 -2.854 2.365 1.00 78.81 201 PHE A C 1
ATOM 1664 O O . PHE A 1 201 ? 12.936 -3.328 1.518 1.00 78.81 201 PHE A O 1
ATOM 1671 N N . LYS A 1 202 ? 13.975 -1.548 2.405 1.00 84.50 202 LYS A N 1
ATOM 1672 C CA . LYS A 1 202 ? 13.342 -0.567 1.513 1.00 84.50 202 LYS A CA 1
ATOM 1673 C C . LYS A 1 202 ? 13.609 -0.881 0.040 1.00 84.50 202 LYS A C 1
ATOM 1675 O O . LYS A 1 202 ? 12.698 -0.868 -0.788 1.00 84.50 202 LYS A O 1
ATOM 1680 N N . GLY A 1 203 ? 14.863 -1.192 -0.286 1.00 79.94 203 GLY A N 1
ATOM 1681 C CA . GLY A 1 203 ? 15.303 -1.515 -1.639 1.00 79.94 203 GLY A CA 1
ATOM 1682 C C . GLY A 1 203 ? 14.649 -2.777 -2.203 1.00 79.94 203 GLY A C 1
ATOM 1683 O O . GLY A 1 203 ? 14.258 -2.779 -3.371 1.00 79.94 203 GLY A O 1
ATOM 1684 N N . LEU A 1 204 ? 14.486 -3.817 -1.383 1.00 80.12 204 LEU A N 1
ATOM 1685 C CA . LEU A 1 204 ? 13.780 -5.041 -1.756 1.00 80.12 204 LEU A CA 1
ATOM 1686 C C . LEU A 1 204 ? 12.335 -4.736 -2.160 1.00 80.12 204 LEU A C 1
ATOM 1688 O O . LEU A 1 204 ? 11.947 -5.020 -3.290 1.00 80.12 204 LEU A O 1
ATOM 1692 N N . PHE A 1 205 ? 11.555 -4.124 -1.269 1.00 85.31 205 PHE A N 1
ATOM 1693 C CA . PHE A 1 205 ? 10.138 -3.846 -1.513 1.00 85.31 205 PHE A CA 1
ATOM 1694 C C . PHE A 1 205 ? 9.932 -2.874 -2.683 1.00 85.31 205 PHE A C 1
ATOM 1696 O O . PHE A 1 205 ? 9.059 -3.095 -3.519 1.00 85.31 205 PHE A O 1
ATOM 1703 N N . ASN A 1 206 ? 10.795 -1.862 -2.837 1.00 89.12 206 ASN A N 1
ATOM 1704 C CA . ASN A 1 206 ? 10.790 -1.003 -4.029 1.00 89.12 206 ASN A CA 1
ATOM 1705 C C . ASN A 1 206 ? 11.023 -1.782 -5.327 1.00 89.12 206 ASN A C 1
ATOM 1707 O O . ASN A 1 206 ? 10.477 -1.422 -6.373 1.00 89.12 206 ASN A O 1
ATOM 1711 N N . SER A 1 207 ? 11.834 -2.834 -5.273 1.00 80.56 207 SER A N 1
ATOM 1712 C CA . SER A 1 207 ? 12.092 -3.680 -6.432 1.00 80.56 207 SER A CA 1
ATOM 1713 C C . SER A 1 207 ? 10.921 -4.618 -6.704 1.00 80.56 207 SER A C 1
ATOM 1715 O O . SER A 1 207 ? 10.482 -4.683 -7.848 1.00 80.56 207 SER A O 1
ATOM 1717 N N . ILE A 1 208 ? 10.355 -5.264 -5.674 1.00 82.38 208 ILE A N 1
ATOM 1718 C CA . ILE A 1 208 ? 9.126 -6.066 -5.809 1.00 82.38 208 ILE A CA 1
ATOM 1719 C C . ILE A 1 208 ? 8.047 -5.222 -6.485 1.00 82.38 208 ILE A C 1
ATOM 1721 O O . ILE A 1 208 ? 7.526 -5.630 -7.519 1.00 82.38 208 ILE A O 1
ATOM 1725 N N . PHE A 1 209 ? 7.782 -4.015 -5.977 1.00 88.00 209 PHE A N 1
ATOM 1726 C CA . PHE A 1 209 ? 6.854 -3.071 -6.598 1.00 88.00 209 PHE A CA 1
ATOM 1727 C C . PHE A 1 209 ? 7.191 -2.831 -8.076 1.00 88.00 209 PHE A C 1
ATOM 1729 O O . PHE A 1 209 ? 6.370 -3.073 -8.959 1.00 88.00 209 PHE A O 1
ATOM 1736 N N . SER A 1 210 ? 8.427 -2.419 -8.362 1.00 86.00 210 SER A N 1
ATOM 1737 C CA . SER A 1 210 ? 8.845 -2.036 -9.714 1.00 86.00 210 SER A CA 1
ATOM 1738 C C . SER A 1 210 ? 8.723 -3.170 -10.739 1.00 86.00 210 SER A C 1
ATOM 1740 O O . SER A 1 210 ? 8.406 -2.919 -11.901 1.00 86.00 210 SER A O 1
ATOM 1742 N N . PHE A 1 211 ? 8.969 -4.414 -10.331 1.00 81.94 211 PHE A N 1
ATOM 1743 C CA . PHE A 1 211 ? 8.932 -5.565 -11.235 1.00 81.94 211 PHE A CA 1
ATOM 1744 C C . PHE A 1 211 ? 7.566 -6.254 -11.304 1.00 81.94 211 PHE A C 1
ATOM 1746 O O . PHE A 1 211 ? 7.284 -6.919 -12.298 1.00 81.94 211 PHE A O 1
ATOM 1753 N N . SER A 1 212 ? 6.705 -6.094 -10.296 1.00 82.00 212 SER A N 1
ATOM 1754 C CA . SER A 1 212 ? 5.422 -6.810 -10.227 1.00 82.00 212 SER A CA 1
ATOM 1755 C C . SER A 1 212 ? 4.209 -5.980 -10.646 1.00 82.00 212 SER A C 1
ATOM 1757 O O . SER A 1 212 ? 3.211 -6.557 -11.077 1.00 82.00 212 SER A O 1
ATOM 1759 N N . ILE A 1 213 ? 4.271 -4.646 -10.548 1.00 88.62 213 ILE A N 1
ATOM 1760 C CA . ILE A 1 213 ? 3.061 -3.814 -10.535 1.00 88.62 213 ILE A CA 1
ATOM 1761 C C . ILE A 1 213 ? 2.191 -3.922 -11.789 1.00 88.62 213 ILE A C 1
ATOM 1763 O O . ILE A 1 213 ? 0.967 -3.928 -11.686 1.00 88.62 213 ILE A O 1
ATOM 1767 N N . GLU A 1 214 ? 2.797 -4.044 -12.968 1.00 85.00 214 GLU A N 1
ATOM 1768 C CA . GLU A 1 214 ? 2.066 -4.194 -14.233 1.00 85.00 214 GLU A CA 1
ATOM 1769 C C . GLU A 1 214 ? 1.325 -5.527 -14.287 1.00 85.00 214 GLU A C 1
ATOM 1771 O O . GLU A 1 214 ? 0.116 -5.554 -14.507 1.00 85.00 214 GLU A O 1
ATOM 1776 N N . ASN A 1 215 ? 2.030 -6.623 -14.001 1.00 81.31 215 ASN A N 1
ATOM 1777 C CA . ASN A 1 215 ? 1.454 -7.965 -14.024 1.00 81.31 215 ASN A CA 1
ATOM 1778 C C . ASN A 1 215 ? 0.341 -8.117 -12.980 1.00 81.31 215 ASN A C 1
ATOM 1780 O O . ASN A 1 215 ? -0.707 -8.697 -13.272 1.00 81.31 215 ASN A O 1
ATOM 1784 N N . LEU A 1 216 ? 0.539 -7.565 -11.777 1.00 81.25 216 LEU A N 1
ATOM 1785 C CA . LEU A 1 216 ? -0.488 -7.548 -10.735 1.00 81.25 216 LEU A CA 1
ATOM 1786 C C . LEU A 1 216 ? -1.701 -6.717 -11.160 1.00 81.25 216 LEU A C 1
ATOM 1788 O O . LEU A 1 216 ? -2.835 -7.172 -11.023 1.00 81.25 216 LEU A O 1
ATOM 1792 N N . THR A 1 217 ? -1.471 -5.534 -11.734 1.00 84.94 217 THR A N 1
ATOM 1793 C CA . THR A 1 217 ? -2.547 -4.658 -12.216 1.00 84.94 217 THR A CA 1
ATOM 1794 C C . THR A 1 217 ? -3.390 -5.356 -13.282 1.00 84.94 217 THR A C 1
ATOM 1796 O O . THR A 1 217 ? -4.615 -5.374 -13.174 1.00 84.94 217 THR A O 1
ATOM 1799 N N . GLU A 1 218 ? -2.769 -5.977 -14.287 1.00 81.69 218 GLU A N 1
ATOM 1800 C CA . GLU A 1 218 ? -3.501 -6.696 -15.339 1.00 81.69 218 GLU A CA 1
ATOM 1801 C C . GLU A 1 218 ? -4.269 -7.906 -14.793 1.00 81.69 218 GLU A C 1
ATOM 1803 O O . GLU A 1 218 ? -5.429 -8.131 -15.159 1.00 81.69 218 GLU A O 1
ATOM 1808 N N . SER A 1 219 ? -3.674 -8.632 -13.845 1.00 79.31 219 SER A N 1
ATOM 1809 C CA . SER A 1 219 ? -4.342 -9.743 -13.162 1.00 79.31 219 SER A CA 1
ATOM 1810 C C . SER A 1 219 ? -5.603 -9.269 -12.434 1.00 79.31 219 SER A C 1
ATOM 1812 O O . SER A 1 219 ? -6.683 -9.837 -12.620 1.00 79.31 219 SER A O 1
ATOM 1814 N N . TYR A 1 220 ? -5.512 -8.179 -11.666 1.00 80.19 220 TYR A N 1
ATOM 1815 C CA . TYR A 1 220 ? -6.662 -7.639 -10.944 1.00 80.19 220 TYR A CA 1
ATOM 1816 C C . TYR A 1 220 ? -7.713 -7.020 -11.862 1.00 80.19 220 TYR A C 1
ATOM 1818 O O . TYR A 1 220 ? -8.903 -7.228 -11.622 1.00 80.19 220 TYR A O 1
ATOM 1826 N N . LYS A 1 221 ? -7.327 -6.375 -12.969 1.00 84.81 221 LYS A N 1
ATOM 1827 C CA . LYS A 1 221 ? -8.288 -5.953 -14.004 1.00 84.81 221 LYS A CA 1
ATOM 1828 C C . LYS A 1 221 ? -9.087 -7.130 -14.553 1.00 84.81 221 LYS A C 1
ATOM 1830 O O . LYS A 1 221 ? -10.288 -6.996 -14.782 1.00 84.81 221 LYS A O 1
ATOM 1835 N N . SER A 1 222 ? -8.447 -8.276 -14.801 1.00 80.94 222 SER A N 1
ATOM 1836 C CA . SER A 1 222 ? -9.153 -9.478 -15.265 1.00 80.94 222 SER A CA 1
ATOM 1837 C C . SER A 1 222 ? -10.167 -9.959 -14.228 1.00 80.94 222 SER A C 1
ATOM 1839 O O . SER A 1 222 ? -11.344 -10.123 -14.544 1.00 80.94 222 SER A O 1
ATOM 1841 N N . ILE A 1 223 ? -9.737 -10.091 -12.969 1.00 78.44 223 ILE A N 1
ATOM 1842 C CA . ILE A 1 223 ? -10.589 -10.570 -11.870 1.00 78.44 223 ILE A CA 1
ATOM 1843 C C . ILE A 1 223 ? -11.780 -9.628 -11.638 1.00 78.44 223 ILE A C 1
ATOM 1845 O O . ILE A 1 223 ? -12.903 -10.093 -11.435 1.00 78.44 223 ILE A O 1
ATOM 1849 N N . MET A 1 224 ? -11.557 -8.310 -11.675 1.00 81.38 224 MET A N 1
ATOM 1850 C CA . MET A 1 224 ? -12.625 -7.327 -11.479 1.00 81.38 224 MET A CA 1
ATOM 1851 C C . MET A 1 224 ? -13.645 -7.365 -12.625 1.00 81.38 224 MET A C 1
ATOM 1853 O O . MET A 1 224 ? -14.846 -7.401 -12.358 1.00 81.38 224 MET A O 1
ATOM 1857 N N . ARG A 1 225 ? -13.198 -7.475 -13.885 1.00 84.31 225 ARG A N 1
ATOM 1858 C CA . ARG A 1 225 ? -14.099 -7.605 -15.047 1.00 84.31 225 ARG A CA 1
ATOM 1859 C C . ARG A 1 225 ? -14.951 -8.872 -14.993 1.00 84.31 225 ARG A C 1
ATOM 1861 O O . ARG A 1 225 ? -16.156 -8.818 -15.227 1.00 84.31 225 ARG A O 1
ATOM 1868 N N . GLU A 1 226 ? -14.353 -10.017 -14.662 1.00 80.56 226 GLU A N 1
ATOM 1869 C CA . GLU A 1 226 ? -15.094 -11.279 -14.520 1.00 80.56 226 GLU A CA 1
ATOM 1870 C C . GLU A 1 226 ? -16.208 -11.175 -13.467 1.00 80.56 226 GLU A C 1
ATOM 1872 O O . GLU A 1 226 ? -17.301 -11.715 -13.649 1.00 80.56 226 GLU A O 1
ATOM 1877 N N . ARG A 1 227 ? -15.961 -10.446 -12.375 1.00 74.12 227 ARG A N 1
ATOM 1878 C CA . ARG A 1 227 ? -16.939 -10.260 -11.297 1.00 74.12 227 ARG A CA 1
ATOM 1879 C C . ARG A 1 227 ? -18.056 -9.288 -11.638 1.00 74.12 227 ARG A C 1
ATOM 1881 O O . ARG A 1 227 ? -19.208 -9.575 -11.301 1.00 74.12 227 ARG A O 1
ATOM 1888 N N . GLU A 1 228 ? -17.744 -8.177 -12.296 1.00 78.25 228 GLU A N 1
ATOM 1889 C CA . GLU A 1 228 ? -18.759 -7.236 -12.782 1.00 78.25 228 GLU A CA 1
ATOM 1890 C C . GLU A 1 228 ? -19.747 -7.983 -13.699 1.00 78.25 228 GLU A C 1
ATOM 1892 O O . GLU A 1 228 ? -20.955 -7.969 -13.454 1.00 78.25 228 GLU A O 1
ATOM 1897 N N . ASN A 1 229 ? -19.233 -8.800 -14.626 1.00 75.12 229 ASN A N 1
ATOM 1898 C CA . ASN A 1 229 ? -20.047 -9.620 -15.530 1.00 75.12 229 ASN A CA 1
ATOM 1899 C C . ASN A 1 229 ? -20.943 -10.645 -14.802 1.00 75.12 229 ASN A C 1
ATOM 1901 O O . ASN A 1 229 ? -22.113 -10.822 -15.158 1.00 75.12 229 ASN A O 1
ATOM 1905 N N . LEU A 1 230 ? -20.432 -11.314 -13.761 1.00 70.75 230 LEU A N 1
ATOM 1906 C CA . LEU A 1 230 ? -21.215 -12.260 -12.949 1.00 70.75 230 LEU A CA 1
ATOM 1907 C C . LEU A 1 230 ? -22.345 -11.571 -12.170 1.00 70.75 230 LEU A C 1
ATOM 1909 O O . LEU A 1 230 ? -23.423 -12.144 -12.009 1.00 70.75 230 LEU A O 1
ATOM 1913 N N . THR A 1 231 ? -22.111 -10.346 -11.703 1.00 68.25 231 THR A N 1
ATOM 1914 C CA . THR A 1 231 ? -23.095 -9.566 -10.939 1.00 68.25 231 THR A CA 1
ATOM 1915 C C . THR A 1 231 ? -24.216 -9.070 -11.852 1.00 68.25 231 THR A C 1
ATOM 1917 O O . THR A 1 231 ? -25.390 -9.242 -11.533 1.00 68.25 231 THR A O 1
ATOM 1920 N N . THR A 1 232 ? -23.876 -8.569 -13.045 1.00 66.38 232 THR A N 1
ATOM 1921 C CA . THR A 1 232 ? -24.860 -8.157 -14.059 1.00 66.38 232 THR A CA 1
ATOM 1922 C C . THR A 1 232 ? -25.715 -9.324 -14.552 1.00 66.38 232 THR A C 1
ATOM 1924 O O . THR A 1 232 ? -26.899 -9.145 -14.818 1.00 66.38 232 THR A O 1
ATOM 1927 N N . THR A 1 233 ? -25.146 -10.527 -14.651 1.00 63.94 233 THR A N 1
ATOM 1928 C CA . THR A 1 233 ? -25.891 -11.724 -15.081 1.00 63.94 233 THR A CA 1
ATOM 1929 C C . THR A 1 233 ? -26.881 -12.193 -14.010 1.00 63.94 233 THR A C 1
ATOM 1931 O O . THR A 1 233 ? -27.988 -12.599 -14.339 1.00 63.94 233 THR A O 1
ATOM 1934 N N . ARG A 1 234 ? -26.523 -12.096 -12.722 1.00 54.62 234 ARG A N 1
ATOM 1935 C CA . ARG A 1 234 ? -27.416 -12.449 -11.602 1.00 54.62 234 ARG A CA 1
ATOM 1936 C C . ARG A 1 234 ? -28.565 -11.470 -11.379 1.00 54.62 234 ARG A C 1
ATOM 1938 O O . ARG A 1 234 ? -29.560 -11.872 -10.808 1.00 54.62 234 ARG A O 1
ATOM 1945 N N . LEU A 1 235 ? -28.417 -10.212 -11.787 1.00 57.62 235 LEU A N 1
ATOM 1946 C CA . LEU A 1 235 ? -29.482 -9.205 -11.695 1.00 57.62 235 LEU A CA 1
ATOM 1947 C C . LEU A 1 235 ? -30.472 -9.268 -12.869 1.00 57.62 235 LEU A C 1
ATOM 1949 O O . LEU A 1 235 ? -31.507 -8.613 -12.825 1.00 57.62 235 LEU A O 1
ATOM 1953 N N . LYS A 1 236 ? -30.141 -10.012 -13.933 1.00 53.25 236 LYS A N 1
ATOM 1954 C CA . LYS A 1 236 ? -30.980 -10.180 -15.131 1.00 53.25 236 LYS A CA 1
ATOM 1955 C C . LYS A 1 236 ? -31.824 -11.461 -15.123 1.00 53.25 236 LYS A C 1
ATOM 1957 O O . LYS A 1 236 ? -32.658 -11.610 -16.011 1.00 53.25 236 LYS A O 1
ATOM 1962 N N . ASN A 1 237 ? -31.602 -12.347 -14.153 1.00 45.53 237 ASN A N 1
ATOM 1963 C CA . ASN A 1 237 ? -32.329 -13.602 -13.947 1.00 45.53 237 ASN A CA 1
ATOM 1964 C C . ASN A 1 237 ? -33.072 -13.552 -12.614 1.00 45.53 237 ASN A C 1
ATOM 1966 O O . ASN A 1 237 ? -34.104 -14.243 -12.510 1.00 45.53 237 ASN A O 1
#